Protein AF-X1G492-F1 (afdb_monomer_lite)

InterPro domains:
  IPR006963 Molybdopterin oxidoreductase, 4Fe-4S domain [PF04879] (185-237)
  IPR006963 Molybdopterin oxidoreductase, 4Fe-4S domain [PS51669] (183-239)
  IPR006963 Molybdopterin oxidoreductase, 4Fe-4S domain [SM00926] (183-237)
  IPR017896 4Fe-4S ferredoxin-type, iron-sulphur binding domain [PF12838] (110-168)
  IPR017896 4Fe-4S ferredoxin-type, iron-sulphur binding domain [PS51379] (102-131)
  IPR017896 4Fe-4S ferredoxin-type, iron-sulphur binding domain [PS51379] (146-174)
  IPR017900 4Fe-4S ferredoxin, iron-sulphur binding, conserved site [PS00198] (154-165)
  IPR019574 NADH:ubiquinone oxidoreductase, subunit G, iron-sulphur binding [PF10588] (48-87)
  IPR019574 NADH:ubiquinone oxidoreductase, subunit G, iron-sulphur binding [PS51839] (43-82)
  IPR019574 NADH:ubiquinone oxidoreductase, subunit G, iron-sulphur binding [SM00929] (48-88)
  IPR027467 Molybdopterin oxidoreductase, molybdopterin cofactor binding site [PS00551] (188-206)
  IPR036010 2Fe-2S ferredoxin-like superfamily [SSF54292] (3-37)

pLDDT: mean 94.16, std 4.25, range [59.72, 97.88]

Radius of gyration: 19.79 Å; chains: 1; bounding box: 44×45×67 Å

Sequence (244 aa):
QSGLSSAGACRVCLVKVKNEPGLITSCTTEVSQGTEIISKDEEIIKARRLMVELILSEREHNCLICEKNGDCELQDLVYELGIDNIRFPVNKRVEKIEDSSQVILRDPNKCILCGRCVRACAEITVQDVLDLAERGGKTFIAAGLDEKLADTDCVSCGACVQACPTGALTEKLARFQGRSWEFRKVETTCPYCGVGCQIELNIKDDRIVKVYGVDNGSPNRGHLCVKGRFGLDYVHHQERLTTP

Secondary structure (DSSP, 8-state):
-TTPPP--TT-TTEEEETTS-S-EETTTSPP-TTPPEE---HHHHHHHHHHHHHHHHHS---STT-TTTTS-HHHHHHHHTT--S-SS---SPPPPPB--SSSEEE-GGG-----HHHHIIIIIS----EEEES-GGG-EEEETTT--GGGSS-----HHHHH-SSTTEEESTTTTS--GGGPEEEEEE--SSTT--EEEEEEETTEEEEEEE-TT-TTTTT---HHHHH-GGGGG-TTS----

Organism: NCBI:txid412755

Foldseek 3Di:
DPQFAFDCVLVLQWWDWPPDDDTDHPRPDDDDPPTDIGRDDPVSLVVNLVSLLVLPLLAPDPLVQFQCNVVAVSVVSCVVSVPPDRPHHNPDDQDDWQDQDPWKTAGQRWDSPPCQLQRLCCRVVVNNQWDWDDDDSVTTIAGHVNDRCNVHPDQVQCSSVLSGNTRRMHTPQLRPVDHQVQWDWDWAFDPPDPQGFIKIFGDHPNDGRWIWGCCCDPPRNGGGGCCRTPVPCVVVDPPDDPDD

Structure (mmCIF, N/CA/C/O backbone):
data_AF-X1G492-F1
#
_entry.id   AF-X1G492-F1
#
loop_
_atom_site.group_PDB
_atom_site.id
_atom_site.type_symbol
_atom_site.label_atom_id
_atom_site.label_alt_id
_atom_site.label_comp_id
_atom_site.label_asym_id
_atom_site.label_entity_id
_atom_site.label_seq_id
_atom_site.pdbx_PDB_ins_code
_atom_site.Cartn_x
_atom_site.Cartn_y
_atom_site.Cartn_z
_atom_site.occupancy
_atom_site.B_iso_or_equiv
_atom_site.auth_seq_id
_atom_site.auth_comp_id
_atom_site.auth_asym_id
_atom_site.auth_atom_id
_atom_site.pdbx_PDB_model_num
ATOM 1 N N . GLN A 1 1 ? -2.136 -7.105 3.219 1.00 59.72 1 GLN A N 1
ATOM 2 C CA . GLN A 1 1 ? -0.842 -7.801 3.150 1.00 59.72 1 GLN A CA 1
ATOM 3 C C . GLN A 1 1 ? -0.618 -8.631 4.399 1.00 59.72 1 GLN A C 1
ATOM 5 O O . GLN A 1 1 ? -0.575 -8.090 5.502 1.00 59.72 1 GLN A O 1
ATOM 10 N N . SER A 1 2 ? -0.547 -9.944 4.212 1.00 64.56 2 SER A N 1
ATOM 11 C CA . SER A 1 2 ? -0.110 -10.915 5.215 1.00 64.56 2 SER A CA 1
ATOM 12 C C . SER A 1 2 ? 1.368 -10.693 5.582 1.00 64.56 2 SER A C 1
ATOM 14 O O . SER A 1 2 ? 2.131 -10.107 4.816 1.00 64.56 2 SER A O 1
ATOM 16 N N . GLY A 1 3 ? 1.772 -11.140 6.774 1.00 77.50 3 GLY A N 1
ATOM 17 C CA . GLY A 1 3 ? 3.186 -11.191 7.171 1.00 77.50 3 GLY A CA 1
ATOM 18 C C . GLY A 1 3 ? 3.785 -9.915 7.771 1.00 77.50 3 GLY A C 1
ATOM 19 O O . GLY A 1 3 ? 4.968 -9.926 8.080 1.00 77.50 3 GLY A O 1
ATOM 20 N N . LEU A 1 4 ? 3.000 -8.851 7.971 1.00 90.88 4 LEU A N 1
ATOM 21 C CA . LEU A 1 4 ? 3.438 -7.675 8.732 1.00 90.88 4 LEU A CA 1
ATOM 22 C C . LEU A 1 4 ? 2.999 -7.777 10.192 1.00 90.88 4 LEU A C 1
ATOM 24 O O . LEU A 1 4 ? 1.888 -8.234 10.475 1.00 90.88 4 LEU A O 1
ATOM 28 N N . SER A 1 5 ? 3.836 -7.278 11.098 1.00 93.19 5 SER A N 1
ATOM 29 C CA . SER A 1 5 ? 3.505 -7.087 12.511 1.00 93.19 5 SER A CA 1
ATOM 30 C C . SER A 1 5 ? 2.253 -6.213 12.693 1.00 93.19 5 SER A C 1
ATOM 32 O O . SER A 1 5 ? 1.755 -5.591 11.750 1.00 93.19 5 SER A O 1
ATOM 34 N N . SER A 1 6 ? 1.713 -6.119 13.908 1.00 93.25 6 SER A N 1
ATOM 35 C CA . SER A 1 6 ? 0.609 -5.204 14.234 1.00 93.25 6 SER A CA 1
ATOM 36 C C . SER A 1 6 ? 1.130 -3.900 14.841 1.00 93.25 6 SER A C 1
ATOM 38 O O . SER A 1 6 ? 1.943 -3.936 15.753 1.00 93.25 6 SER A O 1
ATOM 40 N N . ALA A 1 7 ? 0.640 -2.743 14.371 1.00 92.44 7 ALA A N 1
ATOM 41 C CA . ALA A 1 7 ? 1.109 -1.426 14.843 1.00 92.44 7 ALA A CA 1
ATOM 42 C C . ALA A 1 7 ? 0.038 -0.561 15.529 1.00 92.44 7 ALA A C 1
ATOM 44 O O . ALA A 1 7 ? 0.374 0.370 16.252 1.00 92.44 7 ALA A O 1
ATOM 45 N N . GLY A 1 8 ? -1.254 -0.784 15.263 1.00 92.94 8 GLY A N 1
ATOM 46 C CA . GLY A 1 8 ? -2.325 0.047 15.838 1.00 92.94 8 GLY A CA 1
ATOM 47 C C . GLY A 1 8 ? -2.320 1.528 15.418 1.00 92.94 8 GLY A C 1
ATOM 48 O O . GLY A 1 8 ? -3.081 2.310 15.983 1.00 92.94 8 GLY A O 1
ATOM 49 N N . ALA A 1 9 ? -1.512 1.919 14.424 1.00 92.19 9 ALA A N 1
ATOM 50 C CA . ALA A 1 9 ? -1.261 3.322 14.080 1.00 92.19 9 ALA A CA 1
ATOM 51 C C . ALA A 1 9 ? -2.510 4.087 13.603 1.00 92.19 9 ALA A C 1
ATOM 53 O O . ALA A 1 9 ? -2.749 5.205 14.043 1.00 92.19 9 ALA A O 1
ATOM 54 N N . CYS A 1 10 ? -3.339 3.487 12.740 1.00 94.06 10 CYS A N 1
ATOM 55 C CA . CYS A 1 10 ? -4.470 4.194 12.122 1.00 94.06 10 CYS A CA 1
ATOM 56 C C . CYS A 1 10 ? -5.747 4.238 12.974 1.00 94.06 10 CYS A C 1
ATOM 58 O O . CYS A 1 10 ? -6.669 4.971 12.637 1.00 94.06 10 CYS A O 1
ATOM 60 N N . ARG A 1 11 ? -5.851 3.407 14.024 1.00 95.62 11 ARG A N 1
ATOM 61 C CA . ARG A 1 11 ? -7.039 3.293 14.897 1.00 95.62 11 ARG A CA 1
ATOM 62 C C . ARG A 1 11 ? -8.386 3.091 14.165 1.00 95.62 11 ARG A C 1
ATOM 64 O O . ARG A 1 11 ? -9.438 3.259 14.761 1.00 95.62 11 ARG A O 1
ATOM 71 N N . VAL A 1 12 ? -8.402 2.650 12.906 1.00 96.19 12 VAL A N 1
ATOM 72 C CA . VAL A 1 12 ? -9.661 2.374 12.176 1.00 96.19 12 VAL A CA 1
ATOM 73 C C . VAL A 1 12 ? -10.355 1.105 12.696 1.00 96.19 12 VAL A C 1
ATOM 75 O O . VAL A 1 12 ? -11.571 0.973 12.642 1.00 96.19 12 VAL A O 1
ATOM 78 N N . CYS A 1 13 ? -9.594 0.175 13.272 1.00 95.81 13 CYS A N 1
ATOM 79 C CA . CYS A 1 13 ? -10.088 -1.111 13.769 1.00 95.81 13 CYS A CA 1
ATOM 80 C C . CYS A 1 13 ? -10.676 -1.065 15.196 1.00 95.81 13 CYS A C 1
ATOM 82 O O . CYS A 1 13 ? -10.682 -2.080 15.892 1.00 95.81 13 CYS A O 1
ATOM 84 N N . LEU A 1 14 ? -11.124 0.104 15.668 1.00 97.19 14 LEU A N 1
ATOM 85 C CA . LEU A 1 14 ? -11.654 0.239 17.028 1.00 97.19 14 LEU A CA 1
ATOM 86 C C . LEU A 1 14 ? -12.879 -0.663 17.235 1.00 97.19 14 LEU A C 1
ATOM 88 O O . LEU A 1 14 ? -13.759 -0.725 16.371 1.00 97.19 14 LEU A O 1
ATOM 92 N N . VAL A 1 15 ? -12.921 -1.354 18.370 1.00 97.06 15 VAL A N 1
ATOM 93 C CA . VAL A 1 15 ? -14.012 -2.230 18.825 1.00 97.06 15 VAL A CA 1
ATOM 94 C C . VAL A 1 15 ? -14.206 -2.081 20.336 1.00 97.06 15 VAL A C 1
ATOM 96 O O . VAL A 1 15 ? -13.369 -1.480 21.012 1.00 97.06 15 VAL A O 1
ATOM 99 N N . LYS A 1 16 ? -15.298 -2.635 20.869 1.00 96.44 16 LYS A N 1
ATOM 100 C CA . LYS A 1 16 ? -15.552 -2.723 22.313 1.00 96.44 16 LYS A CA 1
ATOM 101 C C . LYS A 1 16 ? -15.409 -4.164 22.792 1.00 96.44 16 LYS A C 1
ATOM 103 O O . LYS A 1 16 ? -15.805 -5.090 22.082 1.00 96.44 16 LYS A O 1
ATOM 108 N N . VAL A 1 17 ? -14.926 -4.334 24.018 1.00 95.00 17 VAL A N 1
ATOM 109 C CA . VAL A 1 17 ? -15.073 -5.581 24.777 1.00 95.00 17 VAL A CA 1
ATOM 110 C C . VAL A 1 17 ? -16.277 -5.419 25.695 1.00 95.00 17 VAL A C 1
ATOM 112 O O . VAL A 1 17 ? -16.446 -4.388 26.347 1.00 95.00 17 VAL A O 1
ATOM 115 N N . LYS A 1 18 ? -17.163 -6.412 25.719 1.00 92.94 18 LYS A N 1
ATOM 116 C CA . LYS A 1 18 ? -18.351 -6.383 26.572 1.00 92.94 18 LYS A CA 1
ATOM 117 C C . LYS A 1 18 ? -17.938 -6.247 28.041 1.00 92.94 18 LYS A C 1
ATOM 119 O O . LYS A 1 18 ? -17.093 -6.996 28.515 1.00 92.94 18 LYS A O 1
ATOM 124 N N . ASN A 1 19 ? -18.589 -5.331 28.758 1.00 88.62 19 ASN A N 1
ATOM 125 C CA . ASN A 1 19 ? -18.322 -5.005 30.166 1.00 88.62 19 ASN A CA 1
ATOM 126 C C . ASN A 1 19 ? -16.952 -4.359 30.456 1.00 88.62 19 ASN A C 1
ATOM 128 O O . ASN A 1 19 ? -16.622 -4.182 31.627 1.00 88.62 19 ASN A O 1
ATOM 132 N N . GLU A 1 20 ? -16.187 -3.955 29.439 1.00 90.62 20 GLU A N 1
ATOM 133 C CA . GLU A 1 20 ? -14.983 -3.143 29.629 1.00 90.62 20 GLU A CA 1
ATOM 134 C C . GLU A 1 20 ? -15.215 -1.702 29.153 1.00 90.62 20 GLU A C 1
ATOM 136 O O . GLU A 1 20 ? -15.922 -1.473 28.165 1.00 90.62 20 GLU A O 1
ATOM 141 N N . PRO A 1 21 ? -14.647 -0.703 29.847 1.00 91.06 21 PRO A N 1
ATOM 142 C CA . PRO A 1 21 ? -14.773 0.683 29.436 1.00 91.06 21 PRO A CA 1
ATOM 143 C C . PRO A 1 21 ? -13.879 1.002 28.230 1.00 91.06 21 PRO A C 1
ATOM 145 O O . PRO A 1 21 ? -12.711 0.622 28.175 1.00 91.06 21 PRO A O 1
ATOM 148 N N . GLY A 1 22 ? -14.407 1.815 27.314 1.00 92.44 22 GLY A N 1
ATOM 149 C CA . GLY A 1 22 ? -13.645 2.411 26.218 1.00 92.44 22 GLY A CA 1
ATOM 150 C C . GLY A 1 22 ? -13.553 1.562 24.949 1.00 92.44 22 GLY A C 1
ATOM 151 O O . GLY A 1 22 ? -14.179 0.513 24.803 1.00 92.44 22 GLY A O 1
ATOM 152 N N . LEU A 1 23 ? -12.781 2.080 23.991 1.00 95.81 23 LEU A N 1
ATOM 153 C CA . LEU A 1 23 ? -12.539 1.455 22.695 1.00 95.81 23 LEU A CA 1
ATOM 154 C C . LEU A 1 23 ? -11.105 0.940 22.623 1.00 95.81 23 LEU A C 1
ATOM 156 O O . LEU A 1 23 ? -10.157 1.662 22.937 1.00 95.81 23 LEU A O 1
ATOM 160 N N . ILE A 1 24 ? -10.949 -0.285 22.136 1.00 95.31 24 ILE A N 1
ATOM 161 C CA . ILE A 1 24 ? -9.657 -0.946 21.947 1.00 95.31 24 ILE A CA 1
ATOM 162 C C . ILE A 1 24 ? -9.387 -1.191 20.463 1.00 95.31 24 ILE A C 1
ATOM 164 O O . ILE A 1 24 ? -10.301 -1.198 19.640 1.00 95.31 24 ILE A O 1
ATOM 168 N N . THR A 1 25 ? -8.127 -1.407 20.098 1.00 96.38 25 THR A N 1
ATOM 169 C CA . THR A 1 25 ? -7.729 -1.728 18.723 1.00 96.38 25 THR A CA 1
ATOM 170 C C . THR A 1 25 ? -7.724 -3.229 18.477 1.00 96.38 25 THR A C 1
ATOM 172 O O . THR A 1 25 ? -6.868 -3.940 18.998 1.00 96.38 25 THR A O 1
ATOM 175 N N . SER A 1 26 ? -8.605 -3.709 17.593 1.00 95.62 26 SER A N 1
ATOM 176 C CA . SER A 1 26 ? -8.706 -5.146 17.306 1.00 95.62 26 SER A CA 1
ATOM 177 C C . SER A 1 26 ? -7.440 -5.746 16.686 1.00 95.62 26 SER A C 1
ATOM 179 O O . SER A 1 26 ? -7.259 -6.954 16.735 1.00 95.62 26 SER A O 1
ATOM 181 N N . CYS A 1 27 ? -6.573 -4.933 16.072 1.00 94.19 27 CYS A N 1
ATOM 182 C CA . CYS A 1 27 ? -5.353 -5.432 15.439 1.00 94.19 27 CYS A CA 1
ATOM 183 C C . CYS A 1 27 ? -4.202 -5.703 16.418 1.00 94.19 27 CYS A C 1
ATOM 185 O O . CYS A 1 27 ? -3.286 -6.435 16.059 1.00 94.19 27 CYS A O 1
ATOM 187 N N . THR A 1 28 ? -4.214 -5.114 17.617 1.00 94.81 28 THR A N 1
ATOM 188 C CA . THR A 1 28 ? -3.121 -5.246 18.603 1.00 94.81 28 THR A CA 1
ATOM 189 C C . THR A 1 28 ? -3.559 -5.899 19.904 1.00 94.81 28 THR A C 1
ATOM 191 O O . THR A 1 28 ? -2.703 -6.319 20.671 1.00 94.81 28 THR A O 1
ATOM 194 N N . THR A 1 29 ? -4.858 -5.928 20.201 1.00 93.44 29 THR A N 1
ATOM 195 C CA . THR A 1 29 ? -5.352 -6.540 21.434 1.00 93.44 29 THR A CA 1
ATOM 196 C C . THR A 1 29 ? -5.377 -8.059 21.301 1.00 93.44 29 THR A C 1
ATOM 198 O O . THR A 1 29 ? -5.975 -8.595 20.369 1.00 93.44 29 THR A O 1
ATOM 201 N N . GLU A 1 30 ? -4.743 -8.744 22.250 1.00 91.81 30 GLU A N 1
ATOM 202 C CA . GLU A 1 30 ? -4.761 -10.203 22.340 1.00 91.81 30 GLU A CA 1
ATOM 203 C C . GLU A 1 30 ? -6.135 -10.717 22.786 1.00 91.81 30 GLU A C 1
ATOM 205 O O . GLU A 1 30 ? -6.803 -10.122 23.634 1.00 91.81 30 GLU A O 1
ATOM 210 N N . VAL A 1 31 ? -6.566 -11.838 22.206 1.00 90.56 31 VAL A N 1
ATOM 211 C CA . VAL A 1 31 ? -7.837 -12.474 22.564 1.00 90.56 31 VAL A CA 1
ATOM 212 C C . VAL A 1 31 ? -7.670 -13.307 23.834 1.00 90.56 31 VAL A C 1
ATOM 214 O O . VAL A 1 31 ? -6.749 -14.113 23.936 1.00 90.56 31 VAL A O 1
ATOM 217 N N . SER A 1 32 ? -8.584 -13.141 24.790 1.00 90.31 32 SER A N 1
ATOM 218 C CA . SER A 1 32 ? -8.666 -13.983 25.986 1.00 90.31 32 SER A CA 1
ATOM 219 C C . SER A 1 32 ? -9.874 -14.917 25.913 1.00 90.31 32 SER A C 1
ATOM 221 O O . SER A 1 32 ? -10.855 -14.662 25.208 1.00 90.31 32 SER A O 1
ATOM 223 N N . GLN A 1 33 ? -9.818 -16.034 26.640 1.00 92.00 33 GLN A N 1
ATOM 224 C CA . GLN A 1 33 ? -10.957 -16.945 26.717 1.00 92.00 33 GLN A CA 1
ATOM 225 C C . GLN A 1 33 ? -12.163 -16.224 27.334 1.00 92.00 33 GLN A C 1
ATOM 227 O O . GLN A 1 33 ? -12.066 -15.641 28.410 1.00 92.00 33 GLN A O 1
ATOM 232 N N . GLY A 1 34 ? -13.308 -16.290 26.651 1.00 89.88 34 GLY A N 1
ATOM 233 C CA . GLY A 1 34 ? -14.542 -15.643 27.099 1.00 89.88 34 GLY A CA 1
ATOM 234 C C . GLY A 1 34 ? -14.665 -14.160 26.731 1.00 89.88 34 GLY A C 1
ATOM 235 O O . GLY A 1 34 ? -15.660 -13.544 27.100 1.00 89.88 34 GLY A O 1
ATOM 236 N N . THR A 1 35 ? -13.715 -13.582 25.986 1.00 90.50 35 THR A N 1
ATOM 237 C CA . THR A 1 35 ? -13.846 -12.214 25.466 1.00 90.50 35 THR A CA 1
ATOM 238 C C . THR A 1 35 ? -15.001 -12.125 24.461 1.00 90.50 35 THR A C 1
ATOM 240 O O . THR A 1 35 ? -14.958 -12.728 23.389 1.00 90.50 35 THR A O 1
ATOM 243 N N . GLU A 1 36 ? -16.023 -11.329 24.778 1.00 95.00 36 GLU A N 1
ATOM 244 C CA . GLU A 1 36 ? -17.112 -10.988 23.858 1.00 95.00 36 GLU A CA 1
ATOM 245 C C . GLU A 1 36 ? -16.832 -9.628 23.195 1.00 95.00 36 GLU A C 1
ATOM 247 O O . GLU A 1 36 ? -16.783 -8.597 23.869 1.00 95.00 36 GLU A O 1
ATOM 252 N N . ILE A 1 37 ? -16.658 -9.616 21.870 1.00 95.75 37 ILE A N 1
ATOM 253 C CA . ILE A 1 37 ? -16.362 -8.401 21.096 1.00 95.75 37 ILE A CA 1
ATOM 254 C C . ILE A 1 37 ? -17.636 -7.828 20.480 1.00 95.75 37 ILE A C 1
ATOM 256 O O . ILE A 1 37 ? -18.349 -8.508 19.742 1.00 95.75 37 ILE A O 1
ATOM 260 N N . ILE A 1 38 ? -17.866 -6.536 20.699 1.00 95.94 38 ILE A N 1
ATOM 261 C CA . ILE A 1 38 ? -18.872 -5.758 19.977 1.00 95.94 38 ILE A CA 1
ATOM 262 C C . ILE A 1 38 ? -18.134 -4.984 18.884 1.00 95.94 38 ILE A C 1
ATOM 264 O O . ILE A 1 38 ? -17.324 -4.099 19.162 1.00 95.94 38 ILE A O 1
ATOM 268 N N . SER A 1 39 ? -18.388 -5.343 17.625 1.00 94.06 39 SER A N 1
ATOM 269 C CA . SER A 1 39 ? -17.716 -4.756 16.455 1.00 94.06 39 SER A CA 1
ATOM 270 C C . SER A 1 39 ? -18.546 -3.694 15.732 1.00 94.06 39 SER A C 1
ATOM 272 O O . SER A 1 39 ? -17.997 -2.935 14.931 1.00 94.06 39 SER A O 1
ATOM 274 N N . LYS A 1 40 ? -19.854 -3.642 16.012 1.00 94.00 40 LYS A N 1
ATOM 275 C CA . LYS A 1 40 ? -20.819 -2.707 15.427 1.00 94.00 40 LYS A CA 1
ATOM 276 C C . LYS A 1 40 ? -21.699 -2.134 16.532 1.00 94.00 40 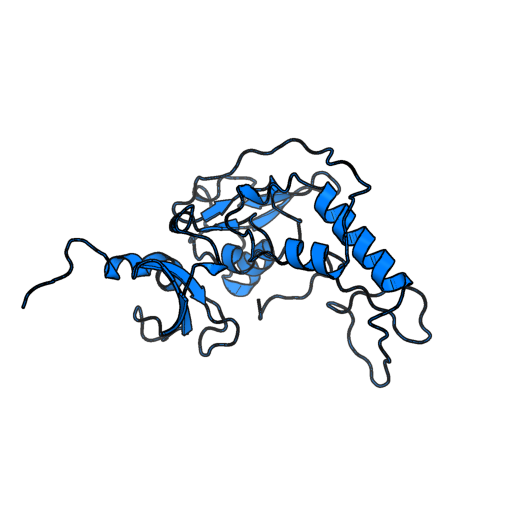LYS A C 1
ATOM 278 O O . LYS A 1 40 ? -22.458 -2.859 17.161 1.00 94.00 40 LYS A O 1
ATOM 283 N N . ASP A 1 41 ? -21.554 -0.837 16.751 1.00 95.31 41 ASP A N 1
ATOM 284 C CA . ASP A 1 41 ? -22.297 -0.027 17.712 1.00 95.31 41 ASP A CA 1
ATOM 285 C C . ASP A 1 41 ? -22.184 1.440 17.268 1.00 95.31 41 ASP A C 1
ATOM 287 O O . ASP A 1 41 ? -21.236 1.800 16.560 1.00 95.31 41 ASP A O 1
ATOM 291 N N . GLU A 1 42 ? -23.133 2.288 17.658 1.00 95.81 42 GLU A N 1
ATOM 292 C CA . GLU A 1 42 ? -23.159 3.693 17.240 1.00 95.81 42 GLU A CA 1
ATOM 293 C C . GLU A 1 42 ? -21.888 4.455 17.656 1.00 95.81 42 GLU A C 1
ATOM 295 O O . GLU A 1 42 ? -21.339 5.232 16.872 1.00 95.81 42 GLU A O 1
ATOM 300 N N . GLU A 1 43 ? -21.364 4.197 18.857 1.00 96.00 43 GLU A N 1
ATOM 301 C CA . GLU A 1 43 ? -20.131 4.820 19.344 1.00 96.00 43 GLU A CA 1
ATOM 302 C C . GLU A 1 43 ? -18.916 4.375 18.522 1.00 96.00 43 GLU A C 1
ATOM 304 O O . GLU A 1 43 ? -18.077 5.199 18.156 1.00 96.00 43 GLU A O 1
ATOM 309 N N . ILE A 1 44 ? -18.849 3.085 18.171 1.00 97.12 44 ILE A N 1
ATOM 310 C CA . ILE A 1 44 ? -17.766 2.528 17.349 1.00 97.12 44 ILE A CA 1
ATOM 311 C C . ILE A 1 44 ? -17.778 3.184 15.968 1.00 97.12 44 ILE A C 1
ATOM 313 O O . ILE A 1 44 ? -16.735 3.619 15.481 1.00 97.12 44 ILE A O 1
ATOM 317 N N . ILE A 1 45 ? -18.952 3.290 15.342 1.00 96.31 45 ILE A N 1
ATOM 318 C CA . ILE A 1 45 ? -19.097 3.901 14.016 1.00 96.31 45 ILE A CA 1
ATOM 319 C C . ILE A 1 45 ? -18.684 5.376 14.068 1.00 96.31 45 ILE A C 1
ATOM 321 O O . ILE A 1 45 ? -17.903 5.820 13.226 1.00 96.31 45 ILE A O 1
ATOM 325 N N . LYS A 1 46 ? -19.133 6.127 15.082 1.00 96.00 46 LYS A N 1
ATOM 326 C CA . LYS A 1 46 ? -18.740 7.531 15.287 1.00 96.00 46 LYS A CA 1
ATOM 327 C C . LYS A 1 46 ? -17.228 7.689 15.463 1.00 96.00 46 LYS A C 1
ATOM 329 O O . LYS A 1 46 ? -16.639 8.581 14.852 1.00 96.00 46 LYS A O 1
ATOM 334 N N . ALA A 1 47 ? -16.594 6.816 16.246 1.00 97.06 47 ALA A N 1
ATOM 335 C CA . ALA A 1 47 ? -15.150 6.836 16.453 1.00 97.06 47 ALA A CA 1
ATOM 336 C C . ALA A 1 47 ? -14.378 6.519 15.163 1.00 97.06 47 ALA A C 1
ATOM 338 O O . ALA A 1 47 ? -13.451 7.245 14.812 1.00 97.06 47 ALA A O 1
ATOM 339 N N . ARG A 1 48 ? -14.788 5.489 14.411 1.00 97.50 48 ARG A N 1
ATOM 340 C CA . ARG A 1 48 ? -14.161 5.137 13.125 1.00 97.50 48 ARG A CA 1
ATOM 341 C C . ARG A 1 48 ? -14.304 6.253 12.094 1.00 97.50 48 ARG A C 1
ATOM 343 O O . ARG A 1 48 ? -13.318 6.593 11.447 1.00 97.50 48 ARG A O 1
ATOM 350 N N . ARG A 1 49 ? -15.489 6.870 11.996 1.00 97.06 49 ARG A N 1
ATOM 351 C CA . ARG A 1 49 ? -15.723 8.055 11.153 1.00 97.06 49 ARG A CA 1
ATOM 352 C C . ARG A 1 49 ? -14.765 9.185 11.503 1.00 97.06 49 ARG A C 1
ATOM 354 O O . ARG A 1 49 ? -14.086 9.692 10.620 1.00 97.06 49 ARG A O 1
ATOM 361 N N . LEU A 1 50 ? -14.648 9.516 12.791 1.00 96.19 50 LEU A N 1
ATOM 362 C CA . LEU A 1 50 ? -13.722 10.544 13.259 1.00 96.19 50 LEU A CA 1
ATOM 363 C C . LEU A 1 50 ? -12.269 10.229 12.872 1.00 96.19 50 LEU A C 1
ATOM 365 O O . LEU A 1 50 ? -11.573 11.117 12.393 1.00 96.19 50 LEU A O 1
ATOM 369 N N . MET A 1 51 ? -11.812 8.983 13.041 1.00 96.69 51 MET A N 1
ATOM 370 C CA . MET A 1 51 ? -10.447 8.591 12.659 1.00 96.69 51 MET A CA 1
ATOM 371 C C . MET A 1 51 ? -10.201 8.757 11.157 1.00 96.69 51 MET A C 1
ATOM 373 O O . MET A 1 51 ? -9.174 9.305 10.767 1.00 96.69 51 MET A O 1
ATOM 377 N N . VAL A 1 52 ? -11.141 8.328 10.311 1.00 96.94 52 VAL A N 1
ATOM 378 C CA . VAL A 1 52 ? -11.006 8.453 8.851 1.00 96.94 52 VAL A CA 1
ATOM 379 C C . VAL A 1 52 ? -11.070 9.915 8.403 1.0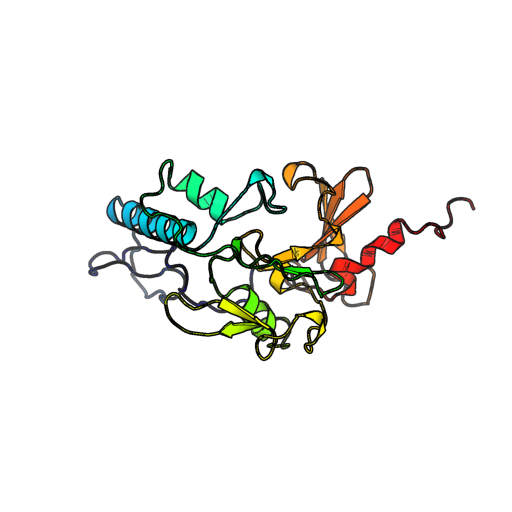0 96.94 52 VAL A C 1
ATOM 381 O O . VAL A 1 52 ? -10.272 10.318 7.563 1.00 96.94 52 VAL A O 1
ATOM 384 N N . GLU A 1 53 ? -11.935 10.738 8.999 1.00 95.69 53 GLU A N 1
ATOM 385 C CA . GLU A 1 53 ? -11.964 12.183 8.733 1.00 95.69 53 GLU A CA 1
ATOM 386 C C . GLU A 1 53 ? -10.644 12.873 9.109 1.00 95.69 53 GLU A C 1
ATOM 388 O O . GLU A 1 53 ? -10.161 13.716 8.355 1.00 95.69 53 GLU A O 1
ATOM 393 N N . LEU A 1 54 ? -10.030 12.501 10.239 1.00 94.00 54 LEU A N 1
ATOM 394 C CA . LEU A 1 54 ? -8.720 13.028 10.631 1.00 94.00 54 LEU A CA 1
ATOM 395 C C . LEU A 1 54 ? -7.621 12.590 9.658 1.00 94.00 54 LEU A C 1
ATOM 397 O O . LEU A 1 54 ? -6.812 13.420 9.251 1.00 94.00 54 LEU A O 1
ATOM 401 N N . ILE A 1 55 ? -7.628 11.323 9.232 1.00 94.25 55 ILE A N 1
ATOM 402 C CA . ILE A 1 55 ? -6.701 10.810 8.213 1.00 94.25 55 ILE A CA 1
ATOM 403 C C . ILE A 1 55 ? -6.825 11.618 6.914 1.00 94.25 55 ILE A C 1
ATOM 405 O O . ILE A 1 55 ? -5.814 12.051 6.368 1.00 94.25 55 ILE A O 1
ATOM 409 N N . LEU A 1 56 ? -8.051 11.865 6.446 1.00 92.50 56 LEU A N 1
ATOM 410 C CA . LEU A 1 56 ? -8.310 12.649 5.235 1.00 92.50 56 LEU A CA 1
ATOM 411 C C . LEU A 1 56 ? -7.891 14.116 5.357 1.00 92.50 56 LEU A C 1
ATOM 413 O O . LEU A 1 56 ? -7.628 14.756 4.345 1.00 92.50 56 LEU A O 1
ATOM 417 N N . SER A 1 57 ? -7.845 14.653 6.576 1.00 90.50 57 SER A N 1
ATOM 418 C CA . SER A 1 57 ? -7.423 16.034 6.825 1.00 90.50 57 SER A CA 1
ATOM 419 C C . SER A 1 57 ? -5.904 16.219 6.856 1.00 90.50 57 SER A C 1
ATOM 421 O O . SER A 1 57 ? -5.421 17.352 6.819 1.00 90.50 57 SER A O 1
ATOM 423 N N . GLU A 1 58 ? -5.137 15.125 6.907 1.00 87.81 58 GLU A N 1
ATOM 424 C CA . GLU A 1 58 ? -3.681 15.196 7.004 1.00 87.81 58 GLU A CA 1
ATOM 425 C C . GLU A 1 58 ? -3.046 15.622 5.678 1.00 87.81 58 GLU A C 1
ATOM 427 O O . GLU A 1 58 ? -2.070 16.364 5.688 1.00 87.81 58 GLU A O 1
ATOM 432 N N . ARG A 1 59 ? -3.576 15.195 4.524 1.00 90.00 59 ARG A N 1
ATOM 433 C CA . ARG A 1 59 ? -3.005 15.505 3.203 1.00 90.00 59 ARG A CA 1
ATOM 434 C C . ARG A 1 59 ? -4.077 15.704 2.130 1.00 90.00 59 ARG A C 1
ATOM 436 O O . ARG A 1 59 ? -5.247 15.394 2.321 1.00 90.00 59 ARG A O 1
ATOM 443 N N . GLU A 1 60 ? -3.673 16.236 0.977 1.00 85.69 60 GLU A N 1
ATOM 444 C CA . GLU A 1 60 ? -4.579 16.451 -0.152 1.00 85.69 60 GLU A CA 1
ATOM 445 C C . GLU A 1 60 ? -4.759 15.174 -0.992 1.00 85.69 60 GLU A C 1
ATOM 447 O O . GLU A 1 60 ? -3.895 14.770 -1.773 1.00 85.69 60 GLU A O 1
ATOM 452 N N . HIS A 1 61 ? -5.935 14.558 -0.877 1.00 86.94 61 HIS A N 1
ATOM 453 C CA . HIS A 1 61 ? -6.278 13.323 -1.580 1.00 86.94 61 HIS A CA 1
ATOM 454 C C . HIS A 1 61 ? -7.074 13.583 -2.869 1.00 86.94 61 HIS A C 1
ATOM 456 O O . HIS A 1 61 ? -8.287 13.378 -2.926 1.00 86.94 61 HIS A O 1
ATOM 462 N N . ASN A 1 62 ? -6.398 13.977 -3.951 1.00 89.69 62 ASN A N 1
ATOM 463 C CA . ASN A 1 62 ? -7.047 14.086 -5.262 1.00 89.69 62 ASN A CA 1
ATOM 464 C C . ASN A 1 62 ? -7.193 12.705 -5.933 1.00 89.69 62 ASN A C 1
ATOM 466 O O . ASN A 1 62 ? -6.269 12.183 -6.565 1.00 89.69 62 ASN A O 1
ATOM 470 N N . CYS A 1 63 ? -8.379 12.109 -5.795 1.00 92.56 63 CYS A N 1
ATOM 471 C CA . CYS A 1 63 ? -8.671 10.766 -6.298 1.00 92.56 63 CYS A CA 1
ATOM 472 C C . CYS A 1 63 ? -8.722 10.680 -7.832 1.00 92.56 63 CYS A C 1
ATOM 474 O O . CYS A 1 63 ? -8.375 9.640 -8.388 1.00 92.56 63 CYS A O 1
ATOM 476 N N . LEU A 1 64 ? -9.079 11.762 -8.533 1.00 92.50 64 LEU A N 1
ATOM 477 C CA . LEU A 1 64 ? -9.216 11.754 -9.996 1.00 92.50 64 LEU A CA 1
ATOM 478 C C . LEU A 1 64 ? -7.876 11.495 -10.701 1.00 92.50 64 LEU A C 1
ATOM 480 O O . LEU A 1 64 ? -7.822 10.805 -11.718 1.00 92.50 64 LEU A O 1
ATOM 484 N N . ILE A 1 65 ? -6.780 11.988 -10.123 1.00 91.69 65 ILE A N 1
ATOM 485 C CA . ILE A 1 65 ? -5.417 11.841 -10.660 1.00 91.69 65 ILE A CA 1
ATOM 486 C C . ILE A 1 65 ? -4.615 10.712 -9.989 1.00 91.69 65 ILE A C 1
ATOM 488 O O . ILE A 1 65 ? -3.424 10.545 -10.254 1.00 91.69 65 ILE A O 1
ATOM 492 N N . CYS A 1 66 ? -5.227 9.967 -9.067 1.00 94.44 66 CYS A N 1
ATOM 493 C CA . CYS A 1 66 ? -4.563 8.924 -8.290 1.00 94.44 66 CYS A CA 1
ATOM 494 C C . CYS A 1 66 ? -4.555 7.590 -9.049 1.00 94.44 66 CYS A C 1
ATOM 496 O O . CYS A 1 66 ? -5.620 7.127 -9.443 1.00 94.44 66 CYS A O 1
ATOM 498 N N . GLU A 1 67 ? -3.403 6.926 -9.203 1.00 94.06 67 GLU A N 1
ATOM 499 C CA . GLU A 1 67 ? -3.330 5.598 -9.857 1.00 94.06 67 GLU A CA 1
ATOM 500 C C . GLU A 1 67 ? -4.066 4.502 -9.077 1.00 94.06 67 GLU A C 1
ATOM 502 O O . GLU A 1 67 ? -4.578 3.554 -9.660 1.00 94.06 67 GLU A O 1
ATOM 507 N N . LYS A 1 68 ? -4.170 4.657 -7.754 1.00 95.25 68 LYS A N 1
ATOM 508 C CA . LYS A 1 68 ? -4.887 3.739 -6.858 1.00 95.25 68 LYS A CA 1
ATOM 509 C C . LYS A 1 68 ? -6.399 3.992 -6.793 1.00 95.25 68 LYS A C 1
ATOM 511 O O . LYS A 1 68 ? -7.077 3.375 -5.981 1.00 95.25 68 LYS A O 1
ATOM 516 N N . ASN A 1 69 ? -6.937 4.902 -7.608 1.00 95.38 69 ASN A N 1
ATOM 517 C CA . ASN A 1 69 ? -8.377 5.155 -7.650 1.00 95.38 69 ASN A CA 1
ATOM 518 C C . ASN A 1 69 ? -9.154 3.875 -8.013 1.00 95.38 69 ASN A C 1
ATOM 520 O O . ASN A 1 69 ? -8.837 3.243 -9.019 1.00 95.38 69 ASN A O 1
ATOM 524 N N . GLY A 1 70 ? -10.156 3.523 -7.203 1.00 93.44 70 GLY A N 1
ATOM 525 C CA . GLY A 1 70 ? -10.931 2.277 -7.293 1.00 93.44 70 GLY A CA 1
ATOM 526 C C . GLY A 1 70 ? -10.188 1.018 -6.848 1.00 93.44 70 GLY A C 1
ATOM 527 O O . GLY A 1 70 ? -10.614 -0.084 -7.174 1.00 93.44 70 GLY A O 1
ATOM 528 N N . ASP A 1 71 ? -9.050 1.162 -6.172 1.00 94.50 71 ASP A N 1
ATOM 529 C CA . ASP A 1 71 ? -8.279 0.076 -5.549 1.00 94.50 71 ASP A CA 1
ATOM 530 C C . ASP A 1 71 ? -7.563 0.606 -4.288 1.00 94.50 71 ASP A C 1
ATOM 532 O O . ASP A 1 71 ? -6.378 0.352 -4.061 1.00 94.50 71 ASP A O 1
ATOM 536 N N . CYS A 1 72 ? -8.262 1.439 -3.509 1.00 96.69 72 CYS A N 1
ATOM 537 C CA . CYS A 1 72 ? -7.733 2.197 -2.375 1.00 96.69 72 CYS A CA 1
ATOM 538 C C . CYS A 1 72 ? -8.572 1.937 -1.119 1.00 96.69 72 CYS A C 1
ATOM 540 O O . CYS A 1 72 ? -9.721 2.366 -1.047 1.00 96.69 72 CYS A O 1
ATOM 542 N N . GLU A 1 73 ? -7.962 1.354 -0.082 1.00 96.62 73 GLU A N 1
ATOM 543 C CA . GLU A 1 73 ? -8.657 1.017 1.172 1.00 96.62 73 GLU A CA 1
ATOM 544 C C . GLU A 1 73 ? -9.252 2.261 1.857 1.00 96.62 73 GLU A C 1
ATOM 546 O O . GLU A 1 73 ? -10.274 2.181 2.532 1.00 96.62 73 GLU A O 1
ATOM 551 N N . LEU A 1 74 ? -8.630 3.436 1.686 1.00 96.31 74 LEU A N 1
ATOM 552 C CA . LEU A 1 74 ? -9.165 4.686 2.235 1.00 96.31 74 LEU A CA 1
ATOM 553 C C . LEU A 1 74 ? -10.467 5.108 1.539 1.00 96.31 74 LEU A C 1
ATOM 555 O O . LEU A 1 74 ? -11.362 5.619 2.206 1.00 96.31 74 LEU A O 1
ATOM 559 N N . GLN A 1 75 ? -10.582 4.894 0.224 1.00 96.50 75 GLN A N 1
ATOM 560 C CA . GLN A 1 75 ? -11.818 5.184 -0.512 1.00 96.50 75 GLN A CA 1
ATOM 561 C C . GLN A 1 75 ? -12.945 4.259 -0.051 1.00 96.50 75 GLN A C 1
ATOM 563 O O . GLN A 1 75 ? -14.050 4.731 0.217 1.00 96.50 75 GLN A O 1
ATOM 568 N N . ASP A 1 76 ? -12.637 2.973 0.116 1.00 97.19 76 ASP A N 1
ATOM 569 C CA . ASP A 1 76 ? -13.600 1.977 0.583 1.00 97.19 76 ASP A CA 1
ATOM 570 C C . ASP A 1 76 ? -14.119 2.323 1.983 1.00 97.19 76 ASP A C 1
ATOM 572 O O . ASP A 1 76 ? -15.326 2.339 2.209 1.00 97.19 76 ASP A O 1
ATOM 576 N N . LEU A 1 77 ? -13.224 2.703 2.903 1.00 96.88 77 LEU A N 1
ATOM 577 C CA . LEU A 1 77 ? -13.593 3.118 4.260 1.00 96.88 77 LEU A CA 1
ATOM 578 C C . LEU A 1 77 ? -14.482 4.364 4.281 1.00 96.88 77 LEU A C 1
ATOM 580 O O . LEU A 1 77 ? -15.415 4.436 5.079 1.00 96.88 77 LEU A O 1
ATOM 584 N N . VAL A 1 78 ? -14.203 5.350 3.426 1.00 96.19 78 VAL A N 1
ATOM 585 C CA . VAL A 1 78 ? -15.035 6.558 3.300 1.00 96.19 78 VAL A CA 1
ATOM 586 C C . VAL A 1 78 ? -16.457 6.193 2.895 1.00 96.19 78 VAL A C 1
ATOM 588 O O . VAL A 1 78 ? -17.412 6.685 3.502 1.00 96.19 78 VAL A O 1
ATOM 591 N N . TYR A 1 79 ? -16.592 5.304 1.911 1.00 96.12 79 TYR A N 1
ATOM 592 C CA . TYR A 1 79 ? -17.886 4.850 1.422 1.00 96.12 79 TYR A CA 1
ATOM 593 C C . TYR A 1 79 ? -18.618 3.986 2.458 1.00 96.12 79 TYR A C 1
ATOM 595 O O . TYR A 1 79 ? -19.773 4.259 2.775 1.00 96.12 79 TYR A O 1
ATOM 603 N N . GLU A 1 80 ? -17.939 2.996 3.047 1.00 95.81 80 GLU A N 1
ATOM 604 C CA . GLU A 1 80 ? -18.498 2.094 4.066 1.00 95.81 80 GLU A CA 1
ATOM 605 C C . GLU A 1 80 ? -19.005 2.862 5.291 1.00 95.81 80 GLU A C 1
ATOM 607 O O . GLU A 1 80 ? -20.071 2.565 5.831 1.00 95.81 80 GLU A O 1
ATOM 612 N N . LEU A 1 81 ? -18.255 3.875 5.728 1.00 96.19 81 LEU A N 1
ATOM 613 C CA . LEU A 1 81 ? -18.615 4.685 6.885 1.00 96.19 81 LEU A CA 1
ATOM 614 C C . LEU A 1 81 ? -19.620 5.793 6.555 1.00 96.19 81 LEU A C 1
ATOM 616 O O . LEU A 1 81 ? -20.071 6.456 7.489 1.00 96.19 81 LEU A O 1
ATOM 620 N N . GLY A 1 82 ? -19.969 6.005 5.281 1.00 95.75 82 GLY A N 1
ATOM 621 C CA . GLY A 1 82 ? -20.915 7.027 4.825 1.00 95.75 82 GLY A CA 1
ATOM 622 C C . GLY A 1 82 ? -20.424 8.459 5.050 1.00 95.75 82 GLY A C 1
ATOM 623 O O . GLY A 1 82 ? -21.196 9.308 5.502 1.00 95.75 82 GLY A O 1
ATOM 624 N N . ILE A 1 83 ? -19.130 8.720 4.861 1.00 95.12 83 ILE A N 1
ATOM 625 C CA . ILE A 1 83 ? -18.543 10.053 5.045 1.00 95.12 83 ILE A CA 1
ATOM 626 C C . ILE A 1 83 ? -18.771 10.866 3.765 1.00 95.12 83 ILE A C 1
ATOM 628 O O . ILE A 1 83 ? -18.136 10.627 2.745 1.00 95.12 83 ILE A O 1
ATOM 632 N N . ASP A 1 84 ? -19.682 11.829 3.834 1.00 92.94 84 ASP A N 1
ATOM 633 C CA . ASP A 1 84 ? -20.080 12.730 2.745 1.00 92.94 84 ASP A CA 1
ATOM 634 C C . ASP A 1 84 ? -19.554 14.164 2.923 1.00 92.94 84 ASP A C 1
ATOM 636 O O . ASP A 1 84 ? -19.463 14.924 1.961 1.00 92.94 84 ASP A O 1
ATOM 640 N N . ASN A 1 85 ? -19.163 14.523 4.146 1.00 89.94 85 ASN A N 1
ATOM 641 C CA . ASN A 1 85 ? -18.540 15.793 4.486 1.00 89.94 85 ASN A CA 1
ATOM 642 C C . ASN A 1 85 ? -17.402 15.588 5.496 1.00 89.94 85 ASN A C 1
ATOM 644 O O . ASN A 1 85 ? -17.549 14.848 6.470 1.00 89.94 85 ASN A O 1
ATOM 648 N N . ILE A 1 86 ? -16.281 16.282 5.286 1.00 89.81 86 ILE A N 1
ATOM 649 C CA . ILE A 1 86 ? -15.102 16.224 6.157 1.00 89.81 86 ILE A CA 1
ATOM 650 C C . ILE A 1 86 ? -15.094 17.479 7.029 1.00 89.81 86 ILE A C 1
ATOM 652 O O . ILE A 1 86 ? -15.023 18.598 6.524 1.00 89.81 86 ILE A O 1
ATOM 656 N N . ARG A 1 87 ? -15.153 17.306 8.353 1.00 92.69 87 ARG A N 1
ATOM 657 C CA . ARG A 1 87 ? -15.223 18.435 9.302 1.00 92.69 87 ARG A CA 1
ATOM 658 C C . ARG A 1 87 ? -13.898 19.174 9.488 1.00 92.69 87 ARG A C 1
ATOM 660 O O . ARG A 1 87 ? -13.892 20.304 9.970 1.00 92.69 87 ARG A O 1
ATOM 667 N N . PHE A 1 88 ? -12.787 18.529 9.150 1.00 92.19 88 PHE A N 1
ATOM 668 C CA . PHE A 1 88 ? -11.440 19.031 9.397 1.00 92.19 88 PHE A CA 1
ATOM 669 C C . PHE A 1 88 ? -10.806 19.519 8.089 1.00 92.19 88 PHE A C 1
ATOM 671 O O . PHE A 1 88 ? -10.680 18.730 7.151 1.00 92.19 88 PHE A O 1
ATOM 678 N N . PRO A 1 89 ? -10.398 20.796 7.996 1.00 88.06 89 PRO A N 1
ATOM 679 C CA . PRO A 1 89 ? -9.745 21.307 6.800 1.00 88.06 89 PRO A CA 1
ATOM 680 C C . PRO A 1 89 ? -8.325 20.749 6.664 1.00 88.06 89 PRO A C 1
ATOM 682 O O . PRO A 1 89 ? -7.607 20.590 7.655 1.00 88.06 89 PRO A O 1
ATOM 685 N N . VAL A 1 90 ? -7.896 20.531 5.421 1.00 87.56 90 VAL A N 1
ATOM 686 C CA . VAL A 1 90 ? -6.501 20.203 5.110 1.00 87.56 90 VAL A CA 1
ATOM 687 C C . VAL A 1 90 ? -5.649 21.457 5.304 1.00 87.56 90 VAL A C 1
ATOM 689 O O . VAL A 1 90 ? -5.778 22.427 4.563 1.00 87.56 90 VAL A O 1
ATOM 692 N N . ASN A 1 91 ? -4.764 21.435 6.302 1.00 79.69 91 ASN A N 1
ATOM 693 C CA . ASN A 1 91 ? -3.898 22.570 6.660 1.00 79.69 91 ASN A CA 1
ATOM 694 C C . ASN A 1 91 ? -2.410 22.309 6.366 1.00 79.69 91 ASN A C 1
ATOM 696 O O . ASN A 1 91 ? -1.526 22.964 6.927 1.00 79.69 91 ASN A O 1
ATOM 700 N N . LYS A 1 92 ? -2.110 21.332 5.507 1.00 83.31 92 LYS A N 1
ATOM 701 C CA . LYS A 1 92 ? -0.743 21.011 5.085 1.00 83.31 92 LYS A CA 1
ATOM 702 C C . LYS A 1 92 ? -0.420 21.614 3.733 1.00 83.31 92 LYS A C 1
ATOM 704 O O . LYS A 1 92 ? -1.277 21.755 2.869 1.00 83.31 92 LYS A O 1
ATOM 709 N N . ARG A 1 93 ? 0.858 21.945 3.550 1.00 85.38 93 ARG A N 1
ATOM 710 C CA . ARG A 1 93 ? 1.385 22.301 2.233 1.00 85.38 93 ARG A CA 1
ATOM 711 C C . ARG A 1 93 ? 1.511 21.039 1.391 1.00 85.38 93 ARG A C 1
ATOM 713 O O . ARG A 1 93 ? 1.888 19.990 1.912 1.00 85.38 93 ARG A O 1
ATOM 720 N N . VAL A 1 94 ? 1.241 21.187 0.100 1.00 89.12 94 VAL A N 1
ATOM 721 C CA . VAL A 1 94 ? 1.527 20.152 -0.889 1.00 89.12 94 VAL A CA 1
ATOM 722 C C . VAL A 1 94 ? 3.038 19.952 -0.953 1.00 89.12 94 VAL A C 1
ATOM 724 O O . VAL A 1 94 ? 3.803 20.899 -1.152 1.00 89.12 94 VAL A O 1
ATOM 727 N N . GLU A 1 95 ? 3.460 18.715 -0.752 1.00 90.81 95 GLU A N 1
ATOM 728 C CA . GLU A 1 95 ? 4.847 18.291 -0.859 1.00 90.81 95 GLU A CA 1
ATOM 729 C C . GLU A 1 95 ? 5.174 17.868 -2.290 1.00 90.81 95 GLU A C 1
ATOM 731 O O . GLU A 1 95 ? 4.301 17.476 -3.070 1.00 90.81 95 GLU A O 1
ATOM 736 N N . LYS A 1 96 ? 6.455 17.955 -2.652 1.00 92.94 96 LYS A N 1
ATOM 737 C CA . LYS A 1 96 ? 6.911 17.512 -3.968 1.00 92.94 96 LYS A CA 1
ATOM 738 C C . LYS A 1 96 ? 6.812 15.992 -4.061 1.00 92.94 96 LYS A C 1
ATOM 740 O O . LYS A 1 96 ? 7.195 15.282 -3.137 1.00 92.94 96 LYS A O 1
ATOM 745 N N . ILE A 1 97 ? 6.338 15.518 -5.207 1.00 95.12 97 ILE A N 1
ATOM 746 C CA . ILE A 1 97 ? 6.384 14.099 -5.554 1.00 95.12 97 ILE A CA 1
ATOM 747 C C . ILE A 1 97 ? 7.852 13.708 -5.747 1.00 95.12 97 ILE A C 1
ATOM 749 O O . ILE A 1 97 ? 8.605 14.413 -6.422 1.00 95.12 97 ILE A O 1
ATOM 753 N N . GLU A 1 98 ? 8.250 12.598 -5.134 1.00 94.94 98 GLU A N 1
ATOM 754 C CA . GLU A 1 98 ? 9.599 12.051 -5.208 1.00 94.94 98 GLU A CA 1
ATOM 755 C C . GLU A 1 98 ? 9.618 10.949 -6.280 1.00 94.94 98 GLU A C 1
ATOM 757 O O . GLU A 1 98 ? 8.870 9.969 -6.215 1.00 94.94 98 GLU A O 1
ATOM 762 N N . ASP A 1 99 ? 10.440 11.167 -7.306 1.00 96.62 99 ASP A N 1
ATOM 763 C CA . ASP A 1 99 ? 10.429 10.422 -8.568 1.00 96.62 99 ASP A CA 1
ATOM 764 C C . ASP A 1 99 ? 11.833 9.915 -8.961 1.00 96.62 99 ASP A C 1
ATOM 766 O O . ASP A 1 99 ? 12.110 9.673 -10.131 1.00 96.62 99 ASP A O 1
ATOM 770 N N . SER A 1 100 ? 12.761 9.753 -8.016 1.00 96.69 100 SER A N 1
ATOM 771 C CA . SER A 1 100 ? 14.144 9.345 -8.318 1.00 96.69 100 SER A CA 1
ATOM 772 C C . SER A 1 100 ? 14.304 7.864 -8.675 1.00 96.69 100 SER A C 1
ATOM 774 O O . SER A 1 100 ? 15.119 7.532 -9.536 1.00 96.69 100 SER A O 1
ATOM 776 N N . SER A 1 101 ? 13.544 6.961 -8.039 1.00 95.81 101 SER A N 1
ATOM 777 C CA . SER A 1 101 ? 13.618 5.514 -8.312 1.00 95.81 101 SER A CA 1
ATOM 778 C C . SER A 1 101 ? 13.239 5.213 -9.762 1.00 95.81 101 SER A C 1
ATOM 780 O O . SER A 1 101 ? 12.403 5.890 -10.332 1.00 95.81 101 SER A O 1
ATOM 782 N N . GLN A 1 102 ? 13.781 4.169 -10.384 1.00 93.75 102 GLN A N 1
ATOM 783 C CA . GLN A 1 102 ? 13.402 3.828 -11.765 1.00 93.75 102 GLN A CA 1
ATOM 784 C C . GLN A 1 102 ? 12.000 3.212 -11.885 1.00 93.75 102 GLN A C 1
ATOM 786 O O . GLN A 1 102 ? 11.387 3.275 -12.946 1.00 93.75 102 GLN A O 1
ATOM 791 N N . VAL A 1 103 ? 11.471 2.630 -10.804 1.00 95.56 103 VAL A N 1
ATOM 792 C CA . VAL A 1 103 ? 10.235 1.825 -10.849 1.00 95.56 103 VAL A CA 1
ATOM 793 C C . VAL A 1 103 ? 9.169 2.255 -9.841 1.00 95.56 103 VAL A C 1
ATOM 795 O O . VAL A 1 103 ? 8.001 1.913 -10.022 1.00 95.56 103 VAL A O 1
ATOM 798 N N . ILE A 1 104 ? 9.529 3.027 -8.810 1.00 97.12 104 ILE A N 1
ATOM 799 C CA . ILE A 1 104 ? 8.612 3.462 -7.746 1.00 97.12 104 ILE A CA 1
ATOM 800 C C . ILE A 1 104 ? 8.412 4.978 -7.811 1.00 97.12 104 ILE A C 1
ATOM 802 O O . ILE A 1 104 ? 9.380 5.731 -7.856 1.00 97.12 104 ILE A O 1
ATOM 806 N N . LEU A 1 105 ? 7.155 5.416 -7.768 1.00 97.12 105 LEU A N 1
ATOM 807 C CA . LEU A 1 105 ? 6.760 6.809 -7.566 1.00 97.12 105 LEU A CA 1
ATOM 808 C C . LEU A 1 105 ? 6.272 6.987 -6.124 1.00 97.12 105 LEU A C 1
ATOM 810 O O . LEU A 1 105 ? 5.409 6.220 -5.676 1.00 97.12 105 LEU A O 1
ATOM 814 N N . ARG A 1 106 ? 6.781 7.999 -5.410 1.00 97.25 106 ARG A N 1
ATOM 815 C CA . ARG A 1 106 ? 6.356 8.320 -4.040 1.00 97.25 106 ARG A CA 1
ATOM 816 C C . ARG A 1 106 ? 5.637 9.665 -4.010 1.00 97.25 106 ARG A C 1
ATOM 818 O O . ARG A 1 106 ? 6.225 10.709 -4.278 1.00 97.25 106 ARG A O 1
ATOM 825 N N . ASP A 1 107 ? 4.367 9.641 -3.633 1.00 96.19 107 ASP A N 1
ATOM 826 C CA . ASP A 1 107 ? 3.545 10.833 -3.452 1.00 96.19 107 ASP A CA 1
ATOM 827 C C . ASP A 1 107 ? 3.155 10.987 -1.970 1.00 96.19 107 ASP A C 1
ATOM 829 O O . ASP A 1 107 ? 2.176 10.379 -1.514 1.00 96.19 107 ASP A O 1
ATOM 833 N N . PRO A 1 108 ? 3.904 11.787 -1.188 1.00 94.62 108 PRO A N 1
ATOM 834 C CA . PRO A 1 108 ? 3.626 11.975 0.236 1.00 94.62 108 PRO A CA 1
ATOM 835 C C . PRO A 1 108 ? 2.250 12.602 0.497 1.00 94.62 108 PRO A C 1
ATOM 837 O O . PRO A 1 108 ? 1.667 12.366 1.555 1.00 94.62 108 PRO A O 1
ATOM 840 N N . ASN A 1 109 ? 1.664 13.305 -0.479 1.00 94.00 109 ASN A N 1
ATOM 841 C CA . ASN A 1 109 ? 0.337 13.915 -0.354 1.00 94.00 109 ASN A CA 1
ATOM 842 C C . ASN A 1 109 ? -0.801 12.886 -0.326 1.00 94.00 109 ASN A C 1
ATOM 844 O O . ASN A 1 109 ? -1.934 13.218 -0.005 1.00 94.00 109 ASN A O 1
ATOM 848 N N . LYS A 1 110 ? -0.523 11.620 -0.642 1.00 95.62 110 LYS A N 1
ATOM 849 C CA . LYS A 1 110 ? -1.503 10.529 -0.545 1.00 95.62 110 LYS A CA 1
ATOM 850 C C . LYS A 1 110 ? -1.233 9.614 0.649 1.00 95.62 110 LYS A C 1
ATOM 852 O O . LYS A 1 110 ? -1.950 8.627 0.831 1.00 95.62 110 LYS A O 1
ATOM 857 N N . CYS A 1 111 ? -0.194 9.893 1.437 1.00 95.50 111 CYS A N 1
ATOM 858 C CA . CYS A 1 111 ? 0.210 9.067 2.566 1.00 95.50 111 CYS A CA 1
ATOM 859 C C . CYS A 1 111 ? -0.671 9.327 3.790 1.00 95.50 111 CYS A C 1
ATOM 861 O O . CYS A 1 111 ? -0.915 10.469 4.156 1.00 95.50 111 CYS A O 1
ATOM 863 N N . ILE A 1 112 ? -1.080 8.247 4.454 1.00 95.50 112 ILE A N 1
ATOM 864 C CA . ILE A 1 112 ? -1.865 8.284 5.699 1.00 95.50 112 ILE A CA 1
ATOM 865 C C . ILE A 1 112 ? -1.034 7.912 6.935 1.00 95.50 112 ILE A C 1
ATOM 867 O O . ILE A 1 112 ? -1.584 7.546 7.969 1.00 95.50 112 ILE A O 1
ATOM 871 N N . LEU A 1 113 ? 0.297 7.883 6.793 1.00 95.06 113 LEU A N 1
ATOM 872 C CA . LEU A 1 113 ? 1.257 7.573 7.862 1.00 95.06 113 LEU A CA 1
ATOM 873 C C . LEU A 1 113 ? 0.978 6.252 8.609 1.00 95.06 113 LEU A C 1
ATOM 875 O O . LEU A 1 113 ? 1.285 6.097 9.785 1.00 95.06 113 LEU A O 1
ATOM 879 N N . CYS A 1 114 ? 0.430 5.249 7.915 1.00 95.56 114 CYS A N 1
ATOM 880 C CA . CYS A 1 114 ? 0.082 3.959 8.524 1.00 95.56 114 CYS A CA 1
ATOM 881 C C . CYS A 1 114 ? 1.286 3.051 8.847 1.00 95.56 114 CYS A C 1
ATOM 883 O O . CYS A 1 114 ? 1.101 1.988 9.441 1.00 95.56 114 CYS A O 1
ATOM 885 N N . GLY A 1 115 ? 2.491 3.398 8.378 1.00 96.31 115 GLY A N 1
ATOM 886 C CA . GLY A 1 115 ? 3.717 2.621 8.600 1.00 96.31 115 GLY A CA 1
ATOM 887 C C . GLY A 1 115 ? 3.741 1.226 7.957 1.00 96.31 115 GLY A C 1
ATOM 888 O O . GLY A 1 115 ? 4.625 0.429 8.258 1.00 96.31 115 GLY A O 1
ATOM 889 N N . ARG A 1 116 ? 2.787 0.871 7.079 1.00 96.88 116 ARG A N 1
ATOM 890 C CA . ARG A 1 116 ? 2.814 -0.427 6.369 1.00 96.88 116 ARG A CA 1
ATOM 891 C C . ARG A 1 116 ? 4.031 -0.550 5.448 1.00 96.88 116 ARG A C 1
ATOM 893 O O . ARG A 1 116 ? 4.634 -1.610 5.399 1.00 96.88 116 ARG A O 1
ATOM 900 N N . CYS A 1 117 ? 4.414 0.529 4.765 1.00 97.31 117 CYS A N 1
ATOM 901 C CA . CYS A 1 117 ? 5.582 0.550 3.881 1.00 97.31 117 CYS A CA 1
ATOM 902 C C . CYS A 1 117 ? 6.911 0.385 4.630 1.00 97.31 117 CYS A C 1
ATOM 904 O O . CYS A 1 117 ? 7.758 -0.367 4.161 1.00 97.31 117 CYS A O 1
ATOM 906 N N . VAL A 1 118 ? 7.054 1.042 5.786 1.00 97.75 118 VAL A N 1
ATOM 907 C CA . VAL A 1 118 ? 8.206 0.927 6.700 1.00 97.75 118 VAL A CA 1
ATOM 908 C C . VAL A 1 118 ? 8.378 -0.528 7.124 1.00 97.75 118 VAL A C 1
ATOM 910 O O . VAL A 1 118 ? 9.388 -1.157 6.827 1.00 97.75 118 VAL A O 1
ATOM 913 N N . ARG A 1 119 ? 7.315 -1.123 7.676 1.00 97.19 119 ARG A N 1
ATOM 914 C CA . ARG A 1 119 ? 7.326 -2.527 8.104 1.00 97.19 119 ARG A CA 1
ATOM 915 C C . ARG A 1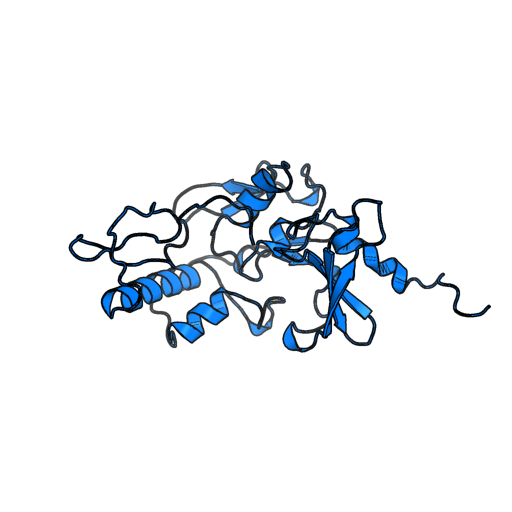 119 ? 7.534 -3.501 6.952 1.00 97.19 119 ARG A C 1
ATOM 917 O O . ARG A 1 119 ? 8.268 -4.460 7.106 1.00 97.19 119 ARG A O 1
ATOM 924 N N . ALA A 1 120 ? 6.971 -3.252 5.771 1.00 96.69 120 ALA A N 1
ATOM 925 C CA . ALA A 1 120 ? 7.262 -4.080 4.601 1.00 96.69 120 ALA A CA 1
ATOM 926 C C . ALA A 1 120 ? 8.740 -3.999 4.185 1.00 96.69 120 ALA A C 1
ATOM 928 O O . ALA A 1 120 ? 9.327 -5.005 3.794 1.00 96.69 120 ALA A O 1
ATOM 929 N N . CYS A 1 121 ? 9.359 -2.824 4.287 1.00 97.00 121 CYS A N 1
ATOM 930 C CA . CYS A 1 121 ? 10.771 -2.645 3.972 1.00 97.00 121 CYS A CA 1
ATOM 931 C C . CYS A 1 121 ? 11.681 -3.381 4.974 1.00 97.00 121 CYS A C 1
ATOM 933 O O . CYS A 1 121 ? 12.618 -4.070 4.555 1.00 97.00 121 CYS A O 1
ATOM 935 N N . ALA A 1 122 ? 11.364 -3.284 6.267 1.00 96.50 122 ALA A N 1
ATOM 936 C CA . ALA A 1 122 ? 12.136 -3.866 7.363 1.00 96.50 122 ALA A CA 1
ATOM 937 C C . ALA A 1 122 ? 11.874 -5.370 7.574 1.00 96.50 122 ALA A C 1
ATOM 939 O O . ALA A 1 122 ? 12.804 -6.160 7.662 1.00 96.50 122 ALA A O 1
ATOM 940 N N . GLU A 1 123 ? 10.613 -5.799 7.618 1.00 95.38 123 GLU A N 1
ATOM 941 C CA . GLU A 1 123 ? 10.229 -7.156 8.036 1.00 95.38 123 GLU A CA 1
ATOM 942 C C . GLU A 1 123 ? 10.192 -8.148 6.866 1.00 95.38 123 GLU A C 1
ATOM 944 O O . GLU A 1 123 ? 10.563 -9.308 7.031 1.00 95.38 123 GLU A O 1
ATOM 949 N N . ILE A 1 124 ? 9.763 -7.712 5.672 1.00 91.81 124 ILE A N 1
ATOM 950 C CA . ILE A 1 124 ? 9.647 -8.603 4.502 1.00 91.81 124 ILE A CA 1
ATOM 951 C C . ILE A 1 124 ? 10.968 -8.662 3.739 1.00 91.81 124 ILE A C 1
ATOM 953 O O . ILE A 1 124 ? 11.444 -9.742 3.394 1.00 91.81 124 ILE A O 1
ATOM 957 N N . THR A 1 125 ? 11.534 -7.499 3.406 1.00 90.81 125 THR A N 1
ATOM 958 C CA . THR A 1 125 ? 12.734 -7.434 2.555 1.00 90.81 125 THR A CA 1
ATOM 959 C C . THR A 1 125 ? 14.033 -7.237 3.316 1.00 90.81 125 THR A C 1
ATOM 961 O O . THR A 1 125 ? 15.093 -7.352 2.700 1.00 90.81 125 THR A O 1
ATOM 964 N N . VAL A 1 126 ? 13.956 -6.943 4.619 1.00 94.12 126 VAL A N 1
ATOM 965 C CA . VAL A 1 126 ? 15.121 -6.720 5.493 1.00 94.12 126 VAL A CA 1
ATOM 966 C C . VAL A 1 126 ? 16.077 -5.676 4.905 1.00 94.12 126 VAL A C 1
ATOM 968 O O . VAL A 1 126 ? 17.292 -5.824 4.936 1.00 94.12 126 VAL A O 1
ATOM 971 N N . GLN A 1 127 ? 15.500 -4.647 4.277 1.00 94.12 127 GLN A N 1
ATOM 972 C CA . GLN A 1 127 ? 16.242 -3.528 3.692 1.00 94.12 127 GLN A CA 1
ATOM 973 C C . GLN A 1 127 ? 16.296 -2.343 4.650 1.00 94.12 127 GLN A C 1
ATOM 975 O O . GLN A 1 127 ? 17.301 -1.653 4.688 1.00 94.12 127 GLN A O 1
ATOM 980 N N . ASP A 1 128 ? 15.209 -2.118 5.398 1.00 95.94 128 ASP A N 1
ATOM 981 C CA . ASP A 1 128 ? 15.115 -1.071 6.426 1.00 95.94 128 ASP A CA 1
ATOM 982 C C . ASP A 1 128 ? 15.444 0.351 5.924 1.00 95.94 128 ASP A C 1
ATOM 984 O O . ASP A 1 128 ? 15.990 1.191 6.626 1.00 95.94 128 ASP A O 1
ATOM 988 N N . VAL A 1 129 ? 15.109 0.629 4.659 1.00 97.62 129 VAL A N 1
ATOM 989 C CA . VAL A 1 129 ? 15.397 1.916 4.005 1.00 97.62 129 VAL A CA 1
ATOM 990 C C . VAL A 1 129 ? 14.348 2.980 4.324 1.00 97.62 129 VAL A C 1
ATOM 992 O O . VAL A 1 129 ? 14.647 4.169 4.277 1.00 97.62 129 VAL A O 1
ATOM 995 N N . LEU A 1 130 ? 13.099 2.583 4.580 1.00 97.75 130 LEU A N 1
ATOM 996 C CA . LEU A 1 130 ? 11.991 3.506 4.835 1.00 97.75 130 LEU A CA 1
ATOM 997 C C . LEU A 1 130 ? 11.693 3.571 6.327 1.00 97.75 130 LEU A C 1
ATOM 999 O O . LEU A 1 130 ? 11.451 2.521 6.912 1.00 97.75 130 LEU A O 1
ATOM 1003 N N . ASP A 1 131 ? 11.558 4.775 6.886 1.00 97.19 131 ASP A N 1
ATOM 1004 C CA . ASP A 1 131 ? 11.181 4.969 8.294 1.00 97.19 131 ASP A CA 1
ATOM 1005 C C . ASP A 1 131 ? 10.273 6.202 8.498 1.00 97.19 131 ASP A C 1
ATOM 1007 O O . ASP A 1 131 ? 10.082 7.027 7.598 1.00 97.19 131 ASP A O 1
ATOM 1011 N N . LEU A 1 132 ? 9.663 6.311 9.678 1.00 96.25 132 LEU A N 1
ATOM 1012 C CA . LEU A 1 132 ? 8.934 7.480 10.161 1.00 96.25 132 LEU A CA 1
ATOM 1013 C C . LEU A 1 132 ? 9.922 8.493 10.753 1.00 96.25 132 LEU A C 1
ATOM 1015 O O . LEU A 1 132 ? 10.455 8.296 11.842 1.00 96.25 132 LEU A O 1
ATOM 1019 N N . ALA A 1 133 ? 10.112 9.613 10.063 1.00 96.50 133 ALA A N 1
ATOM 1020 C CA . ALA A 1 133 ? 10.900 10.735 10.559 1.00 96.50 133 ALA A CA 1
ATOM 1021 C C . ALA A 1 133 ? 10.016 11.762 11.279 1.00 96.50 133 ALA A C 1
ATOM 1023 O O . ALA A 1 133 ? 8.805 11.839 11.047 1.00 96.50 133 ALA A O 1
ATOM 1024 N N . GLU A 1 134 ? 10.642 12.589 12.123 1.00 95.25 134 GLU A N 1
ATOM 1025 C CA . GLU A 1 134 ? 9.990 13.653 12.899 1.00 95.25 134 GLU A CA 1
ATOM 1026 C C . GLU A 1 134 ? 8.879 13.153 13.849 1.00 95.25 134 GLU A C 1
ATOM 1028 O O . GLU A 1 134 ? 8.680 11.957 14.069 1.00 95.25 134 GLU A O 1
ATOM 1033 N N . ARG A 1 135 ? 8.167 14.080 14.507 1.00 93.25 135 ARG A N 1
ATOM 1034 C CA . ARG A 1 135 ? 7.112 13.756 15.484 1.00 93.25 135 ARG A CA 1
ATOM 1035 C C . ARG A 1 135 ? 5.869 14.630 15.339 1.00 93.25 135 ARG A C 1
ATOM 1037 O O . ARG A 1 135 ? 5.928 15.782 14.903 1.00 93.25 135 ARG A O 1
ATOM 1044 N N . GLY A 1 136 ? 4.742 14.092 15.805 1.00 90.75 136 GLY A N 1
ATOM 1045 C CA . GLY A 1 136 ? 3.456 14.786 15.832 1.00 90.75 136 GLY A CA 1
ATOM 1046 C C . GLY A 1 136 ? 3.019 15.197 14.429 1.00 90.75 136 GLY A C 1
ATOM 1047 O O . GLY A 1 136 ? 3.187 14.452 13.472 1.00 90.75 136 GLY A O 1
ATOM 1048 N N . GLY A 1 137 ? 2.514 16.420 14.280 1.00 88.00 137 GLY A N 1
ATOM 1049 C CA . GLY A 1 137 ? 2.103 16.922 12.969 1.00 88.00 137 GLY A CA 1
ATOM 1050 C C . GLY A 1 137 ? 3.249 17.096 11.962 1.00 88.00 137 GLY A C 1
ATOM 1051 O O . GLY A 1 137 ? 2.979 17.456 10.827 1.00 88.00 137 GLY A O 1
ATOM 1052 N N . LYS A 1 138 ? 4.521 16.917 12.326 1.00 90.88 138 LYS A N 1
ATOM 1053 C CA . LYS A 1 138 ? 5.631 16.999 11.361 1.00 90.88 138 LYS A CA 1
ATOM 1054 C C . LYS A 1 138 ? 6.040 15.639 10.805 1.00 90.88 138 LYS A C 1
ATOM 1056 O O . LYS A 1 138 ? 6.943 15.601 9.985 1.00 90.88 138 LYS A O 1
ATOM 1061 N N . THR A 1 139 ? 5.409 14.553 11.247 1.00 93.88 139 THR A N 1
ATOM 1062 C CA . THR A 1 139 ? 5.806 13.199 10.863 1.00 93.88 139 THR A CA 1
ATOM 1063 C C . THR A 1 139 ? 5.626 12.943 9.366 1.00 93.88 139 THR A C 1
ATOM 1065 O O . THR A 1 139 ? 4.603 13.294 8.775 1.00 93.88 139 THR A O 1
ATOM 1068 N N . PHE A 1 140 ? 6.615 12.291 8.756 1.00 94.62 140 PHE A N 1
ATOM 1069 C CA . PHE A 1 140 ? 6.589 11.872 7.355 1.00 94.62 140 PHE A CA 1
ATOM 1070 C C . PHE A 1 140 ? 7.370 10.566 7.152 1.00 94.62 140 PHE A C 1
ATOM 1072 O O . PHE A 1 140 ? 8.053 10.096 8.059 1.00 94.62 140 PHE A O 1
ATOM 1079 N N . ILE A 1 141 ? 7.238 9.953 5.969 1.00 96.44 141 ILE A N 1
ATOM 1080 C CA . ILE A 1 141 ? 7.996 8.745 5.608 1.00 96.44 141 ILE A CA 1
ATOM 1081 C C . ILE A 1 141 ? 9.289 9.157 4.903 1.00 96.44 141 ILE A C 1
ATOM 1083 O O . ILE A 1 141 ? 9.248 9.538 3.729 1.00 96.44 141 ILE A O 1
ATOM 1087 N N . ALA A 1 142 ? 10.417 9.040 5.594 1.00 96.94 142 ALA A N 1
ATOM 1088 C CA . ALA A 1 142 ? 11.745 9.277 5.042 1.00 96.94 142 ALA A CA 1
ATOM 1089 C C . ALA A 1 142 ? 12.286 8.019 4.343 1.00 96.94 142 ALA A C 1
ATOM 1091 O O . ALA A 1 142 ? 11.805 6.907 4.572 1.00 96.94 142 ALA A O 1
ATOM 1092 N N . ALA A 1 143 ? 13.261 8.206 3.452 1.00 97.06 143 ALA A N 1
ATOM 1093 C CA . ALA A 1 143 ? 14.138 7.129 2.997 1.00 97.06 143 ALA A CA 1
ATOM 1094 C C . ALA A 1 143 ? 15.572 7.450 3.431 1.00 97.06 143 ALA A C 1
ATOM 1096 O O . ALA A 1 143 ? 15.978 8.603 3.296 1.00 97.06 143 ALA A O 1
ATOM 1097 N N . GLY A 1 144 ? 16.315 6.471 3.952 1.00 94.12 144 GLY A N 1
ATOM 1098 C CA . GLY A 1 144 ? 17.661 6.703 4.486 1.00 94.12 144 GLY A CA 1
ATOM 1099 C C . GLY A 1 144 ? 17.668 7.855 5.498 1.00 94.12 144 GLY A C 1
ATOM 1100 O O . GLY A 1 144 ? 16.806 7.927 6.375 1.00 94.12 144 GLY A O 1
ATOM 1101 N N . LEU A 1 145 ? 18.590 8.804 5.331 1.00 94.38 145 LEU A N 1
ATOM 1102 C CA . LEU A 1 145 ? 18.657 10.035 6.132 1.00 94.38 145 LEU A CA 1
ATOM 1103 C C . LEU A 1 145 ? 17.895 11.205 5.479 1.00 94.38 145 LEU A C 1
ATOM 1105 O O . LEU A 1 145 ? 18.438 12.296 5.326 1.00 94.38 145 LEU A O 1
ATOM 1109 N N . ASP A 1 146 ? 16.633 10.967 5.107 1.00 95.19 146 ASP A N 1
ATOM 1110 C CA . ASP A 1 146 ? 15.801 11.886 4.304 1.00 95.19 146 ASP A CA 1
ATOM 1111 C C . ASP A 1 146 ? 16.401 12.186 2.916 1.00 95.19 146 ASP A C 1
ATOM 1113 O O . ASP A 1 146 ? 16.432 13.310 2.411 1.00 95.19 146 ASP A O 1
ATOM 1117 N N . GLU A 1 147 ? 16.904 11.130 2.287 1.00 95.25 147 GLU A N 1
ATOM 1118 C CA . GLU A 1 147 ? 17.492 11.148 0.956 1.00 95.25 147 GLU A CA 1
ATOM 1119 C C . GLU A 1 147 ? 16.447 10.775 -0.107 1.00 95.25 147 GLU A C 1
ATOM 1121 O O . GLU A 1 147 ? 15.353 10.259 0.166 1.00 95.25 147 GLU A O 1
ATOM 1126 N N . LYS A 1 148 ? 16.784 11.015 -1.378 1.00 96.69 148 LYS A N 1
ATOM 1127 C CA . LYS A 1 148 ? 15.983 10.492 -2.490 1.00 96.69 148 LYS A CA 1
ATOM 1128 C C . LYS A 1 148 ? 16.062 8.972 -2.490 1.00 96.69 148 LYS A C 1
ATOM 1130 O O . LYS A 1 148 ? 17.120 8.413 -2.236 1.00 96.69 148 LYS A O 1
ATOM 1135 N N . LEU A 1 149 ? 14.979 8.287 -2.865 1.00 96.56 149 LEU A N 1
ATOM 1136 C CA . LEU A 1 149 ? 14.952 6.822 -2.817 1.00 96.56 149 LEU A CA 1
ATOM 1137 C C . LEU A 1 149 ? 16.061 6.176 -3.671 1.00 96.56 149 LEU A C 1
ATOM 1139 O O . LEU A 1 149 ? 16.593 5.142 -3.279 1.00 96.56 149 LEU A O 1
ATOM 1143 N N . ALA A 1 150 ? 16.421 6.775 -4.810 1.00 96.56 150 ALA A N 1
ATOM 1144 C CA . ALA A 1 150 ? 17.506 6.281 -5.662 1.00 96.56 150 ALA A CA 1
ATOM 1145 C C . ALA A 1 150 ? 18.915 6.464 -5.078 1.00 96.56 150 ALA A C 1
ATOM 1147 O O . ALA A 1 150 ? 19.828 5.781 -5.528 1.00 96.56 150 ALA A O 1
ATOM 1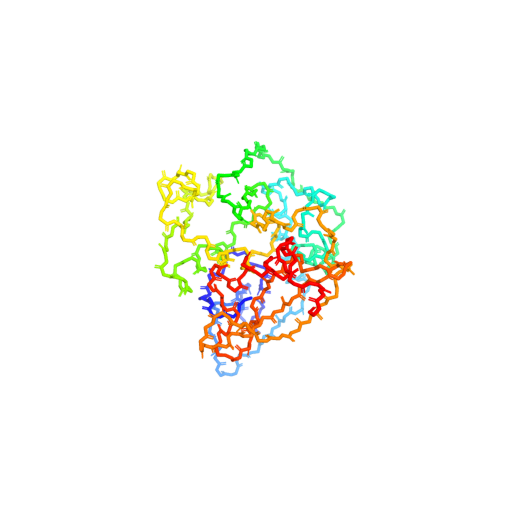148 N N . ASP A 1 151 ? 19.079 7.361 -4.104 1.00 96.94 151 ASP A N 1
ATOM 1149 C CA . ASP A 1 151 ? 20.365 7.651 -3.462 1.00 96.94 151 ASP A CA 1
ATOM 1150 C C . ASP A 1 151 ? 20.575 6.789 -2.194 1.00 96.94 151 ASP A C 1
ATOM 1152 O O . ASP A 1 151 ? 21.577 6.935 -1.505 1.00 96.94 151 ASP A O 1
ATOM 1156 N N . THR A 1 152 ? 19.642 5.872 -1.899 1.00 96.69 152 THR A N 1
ATOM 1157 C CA . THR A 1 152 ? 19.684 4.941 -0.755 1.00 96.69 152 THR A CA 1
ATOM 1158 C C . THR A 1 152 ? 19.991 3.505 -1.191 1.00 96.69 152 THR A C 1
ATOM 1160 O O . THR A 1 152 ? 19.946 3.184 -2.378 1.00 96.69 152 THR A O 1
ATOM 1163 N N . ASP A 1 153 ? 20.150 2.590 -0.229 1.00 94.56 153 ASP A N 1
ATOM 1164 C CA . ASP A 1 153 ? 20.319 1.143 -0.463 1.00 94.56 153 ASP A CA 1
ATOM 1165 C C . ASP A 1 153 ? 19.049 0.421 -0.980 1.00 94.56 153 ASP A C 1
ATOM 1167 O O . ASP A 1 153 ? 18.951 -0.807 -0.978 1.00 94.56 153 ASP A O 1
ATOM 1171 N N . CYS A 1 154 ? 18.036 1.156 -1.446 1.00 96.38 154 CYS A N 1
ATOM 1172 C CA . CYS A 1 154 ? 16.791 0.586 -1.947 1.00 96.38 154 CYS A CA 1
ATOM 1173 C C . CYS A 1 154 ? 17.005 -0.306 -3.182 1.00 96.38 154 CYS A C 1
ATOM 1175 O O . CYS A 1 154 ? 17.142 0.161 -4.313 1.00 96.38 154 CYS A O 1
ATOM 1177 N N . VAL A 1 155 ? 16.840 -1.619 -3.009 1.00 95.25 155 VAL A N 1
ATOM 1178 C CA . VAL A 1 155 ? 16.880 -2.606 -4.109 1.00 95.25 155 VAL A CA 1
ATOM 1179 C C . VAL A 1 155 ? 15.640 -2.603 -5.019 1.00 95.25 155 VAL A C 1
ATOM 1181 O O . VAL A 1 155 ? 15.471 -3.495 -5.851 1.00 95.25 155 VAL A O 1
ATOM 1184 N N . SER A 1 156 ? 14.731 -1.635 -4.859 1.00 95.69 156 SER A N 1
ATOM 1185 C CA . SER A 1 156 ? 13.538 -1.463 -5.702 1.00 95.69 156 SER A CA 1
ATOM 1186 C C . SER A 1 156 ? 12.651 -2.719 -5.811 1.00 95.69 156 SER A C 1
ATOM 1188 O O . SER A 1 156 ? 12.060 -3.005 -6.848 1.00 95.69 156 SER A O 1
ATOM 1190 N N . CYS A 1 157 ? 12.513 -3.479 -4.719 1.00 95.50 157 CYS A N 1
ATOM 1191 C CA . CYS A 1 157 ? 11.695 -4.701 -4.671 1.00 95.50 157 CYS A CA 1
ATOM 1192 C C . CYS A 1 157 ? 10.178 -4.446 -4.784 1.00 95.50 157 CYS A C 1
ATOM 1194 O O . CYS A 1 157 ? 9.412 -5.369 -5.063 1.00 95.50 157 CYS A O 1
ATOM 1196 N N . GLY A 1 158 ? 9.729 -3.213 -4.519 1.00 96.12 158 GLY A N 1
ATOM 1197 C CA . GLY A 1 158 ? 8.324 -2.799 -4.559 1.00 96.12 158 GLY A CA 1
ATOM 1198 C C . GLY A 1 158 ? 7.421 -3.434 -3.493 1.00 96.12 158 GLY A C 1
ATOM 1199 O O . GLY A 1 158 ? 6.201 -3.353 -3.612 1.00 96.12 158 GLY A O 1
ATOM 1200 N N . ALA A 1 159 ? 7.976 -4.040 -2.435 1.00 96.12 159 ALA A N 1
ATOM 1201 C CA . ALA A 1 159 ? 7.175 -4.549 -1.316 1.00 96.12 159 ALA A CA 1
ATOM 1202 C C . ALA A 1 159 ? 6.343 -3.434 -0.662 1.00 96.12 159 ALA A C 1
ATOM 1204 O O . ALA A 1 159 ? 5.166 -3.626 -0.371 1.00 96.12 159 ALA A O 1
ATOM 1205 N N . CYS A 1 160 ? 6.928 -2.240 -0.526 1.00 96.75 160 CYS A N 1
ATOM 1206 C CA . CYS A 1 160 ? 6.254 -1.054 -0.009 1.00 96.75 160 CYS A CA 1
ATOM 1207 C C . CYS A 1 160 ? 5.087 -0.579 -0.895 1.00 96.75 160 CYS A C 1
ATOM 1209 O O . CYS A 1 160 ? 4.102 -0.076 -0.360 1.00 96.75 160 CYS A O 1
ATOM 1211 N N . VAL A 1 161 ? 5.164 -0.780 -2.218 1.00 96.88 161 VAL A N 1
ATOM 1212 C CA . VAL A 1 161 ? 4.091 -0.441 -3.168 1.00 96.88 161 VAL A CA 1
ATOM 1213 C C . VAL A 1 161 ? 2.889 -1.360 -2.965 1.00 96.88 161 VAL A C 1
ATOM 1215 O O . VAL A 1 161 ? 1.779 -0.873 -2.785 1.00 96.88 161 VAL A O 1
ATOM 1218 N N . GLN A 1 162 ? 3.106 -2.678 -2.891 1.00 95.44 162 GLN A N 1
ATOM 1219 C CA . GLN A 1 162 ? 2.025 -3.637 -2.611 1.00 95.44 162 GLN A CA 1
ATOM 1220 C C . GLN A 1 162 ? 1.438 -3.463 -1.199 1.00 95.44 162 GLN A C 1
ATOM 1222 O O . GLN A 1 162 ? 0.250 -3.689 -0.994 1.00 95.44 162 GLN A O 1
ATOM 1227 N N . ALA A 1 163 ? 2.253 -3.039 -0.228 1.00 96.31 163 ALA A N 1
ATOM 1228 C CA . ALA A 1 163 ? 1.812 -2.783 1.144 1.00 96.31 163 ALA A CA 1
ATOM 1229 C C . ALA A 1 163 ? 0.957 -1.513 1.294 1.00 96.31 163 ALA A C 1
ATOM 1231 O O . ALA A 1 163 ? 0.268 -1.347 2.309 1.00 96.31 163 ALA A O 1
ATOM 1232 N N . CYS A 1 164 ? 1.068 -0.573 0.350 1.00 97.19 164 CYS A N 1
ATOM 1233 C CA . CYS A 1 164 ? 0.481 0.752 0.474 1.00 97.19 164 CYS A CA 1
ATOM 1234 C C . CYS A 1 164 ? -1.048 0.688 0.307 1.00 97.19 164 CYS A C 1
ATOM 1236 O O . CYS A 1 164 ? -1.526 0.290 -0.754 1.00 97.19 164 CYS A O 1
ATOM 1238 N N . PRO A 1 165 ? -1.834 1.109 1.319 1.00 96.00 165 PRO A N 1
ATOM 1239 C CA . PRO A 1 165 ? -3.297 1.075 1.243 1.00 96.00 165 PRO A CA 1
ATOM 1240 C C . PRO A 1 165 ? -3.885 2.214 0.396 1.00 96.00 165 PRO A C 1
ATOM 1242 O O . PRO A 1 165 ? -5.087 2.244 0.144 1.00 96.00 165 PRO A O 1
ATOM 1245 N N . THR A 1 166 ? -3.056 3.181 -0.002 1.00 96.75 166 THR A N 1
ATOM 1246 C CA . THR A 1 166 ? -3.440 4.374 -0.763 1.00 96.75 166 THR A CA 1
ATOM 1247 C C . THR A 1 166 ? -2.520 4.553 -1.971 1.00 96.75 166 THR A C 1
ATOM 1249 O O . THR A 1 166 ? -1.648 3.732 -2.233 1.00 96.75 166 THR A O 1
ATOM 1252 N N . GLY A 1 167 ? -2.674 5.650 -2.716 1.00 96.38 167 GLY A N 1
ATOM 1253 C CA . GLY A 1 167 ? -1.796 5.985 -3.845 1.00 96.38 167 GLY A CA 1
ATOM 1254 C C . GLY A 1 167 ? -0.474 6.658 -3.479 1.00 96.38 167 GLY A C 1
ATOM 1255 O O . GLY A 1 167 ? 0.072 7.360 -4.325 1.00 96.38 167 GLY A O 1
ATOM 1256 N N . ALA A 1 168 ? 0.011 6.522 -2.240 1.00 97.31 168 ALA A N 1
ATOM 1257 C CA . ALA A 1 168 ? 1.254 7.167 -1.808 1.00 97.31 168 ALA A CA 1
ATOM 1258 C C . ALA A 1 168 ? 2.510 6.510 -2.391 1.00 97.31 168 ALA A C 1
ATOM 1260 O O . ALA A 1 168 ? 3.528 7.170 -2.565 1.00 97.31 168 ALA A O 1
ATOM 1261 N N . LEU A 1 169 ? 2.444 5.213 -2.685 1.00 97.50 169 LEU A N 1
ATOM 1262 C CA . LEU A 1 169 ? 3.508 4.451 -3.327 1.00 97.50 169 LEU A CA 1
ATOM 1263 C C . LEU A 1 169 ? 2.889 3.699 -4.496 1.00 97.50 169 LEU A C 1
ATOM 1265 O O . LEU A 1 169 ? 1.953 2.929 -4.301 1.00 97.50 169 LEU A O 1
ATOM 1269 N N . THR A 1 170 ? 3.383 3.950 -5.704 1.00 96.81 170 THR A N 1
ATOM 1270 C CA . THR A 1 170 ? 2.814 3.386 -6.937 1.00 96.81 170 THR A CA 1
ATOM 1271 C C . THR A 1 170 ? 3.914 2.969 -7.903 1.00 96.81 170 THR A C 1
ATOM 1273 O O . THR A 1 170 ? 5.045 3.455 -7.832 1.00 96.81 170 THR A O 1
ATOM 1276 N N . GLU A 1 171 ? 3.596 2.040 -8.796 1.00 95.56 171 GLU A N 1
ATOM 1277 C CA . GLU A 1 171 ? 4.479 1.599 -9.866 1.00 95.56 171 GLU A CA 1
ATOM 1278 C C . GLU A 1 171 ? 4.523 2.651 -10.979 1.00 95.56 171 GLU A C 1
ATOM 1280 O O . GLU A 1 171 ? 3.490 3.021 -11.538 1.00 95.56 171 GLU A O 1
ATOM 1285 N N . LYS A 1 172 ? 5.723 3.094 -11.366 1.00 94.44 172 LYS A N 1
ATOM 1286 C CA . LYS A 1 172 ? 5.882 4.063 -12.462 1.00 94.44 172 LYS A CA 1
ATOM 1287 C C . LYS A 1 172 ? 5.405 3.517 -13.798 1.00 94.44 172 LYS A C 1
ATOM 1289 O O . LYS A 1 172 ? 4.722 4.213 -14.539 1.00 94.44 172 LYS A O 1
ATOM 1294 N N . LEU A 1 173 ? 5.751 2.263 -14.085 1.00 90.94 173 LEU A N 1
ATOM 1295 C CA . LEU A 1 173 ? 5.446 1.615 -15.362 1.00 90.94 173 LEU A CA 1
ATOM 1296 C C . LEU A 1 173 ? 3.937 1.436 -15.586 1.00 90.94 173 LEU A C 1
ATOM 1298 O O . LEU A 1 173 ? 3.493 1.404 -16.727 1.00 90.94 173 LEU A O 1
ATOM 1302 N N . ALA A 1 174 ? 3.151 1.367 -14.508 1.00 93.56 174 ALA A N 1
ATOM 1303 C CA . ALA A 1 174 ? 1.699 1.227 -14.577 1.00 93.56 174 ALA A CA 1
ATOM 1304 C C . ALA A 1 174 ? 0.966 2.570 -14.732 1.00 93.56 174 ALA A C 1
ATOM 1306 O O . ALA A 1 174 ? -0.236 2.589 -15.003 1.00 93.56 174 ALA A O 1
ATOM 1307 N N . ARG A 1 175 ? 1.668 3.695 -14.546 1.00 94.06 175 ARG A N 1
ATOM 1308 C CA . ARG A 1 175 ? 1.066 5.027 -14.534 1.00 94.06 175 ARG A CA 1
ATOM 1309 C C . ARG A 1 175 ? 0.399 5.331 -15.874 1.00 94.06 175 ARG A C 1
ATOM 1311 O O . ARG A 1 175 ? 1.035 5.233 -16.921 1.00 94.06 175 ARG A O 1
ATOM 1318 N N . PHE A 1 176 ? -0.874 5.724 -15.824 1.00 94.38 176 PHE A N 1
ATOM 1319 C CA . PHE A 1 176 ? -1.707 6.008 -17.002 1.00 94.38 176 PHE A CA 1
ATOM 1320 C C . PHE A 1 176 ? -1.912 4.833 -17.974 1.00 94.38 176 PHE A C 1
ATOM 1322 O O . PHE A 1 176 ? -2.407 5.040 -19.079 1.00 94.38 176 PHE A O 1
ATOM 1329 N N . GLN A 1 177 ? -1.590 3.599 -17.578 1.00 94.62 177 GLN A N 1
ATOM 1330 C CA . GLN A 1 177 ? -1.809 2.414 -18.417 1.00 94.62 177 GLN A CA 1
ATOM 1331 C C . GLN A 1 177 ? -3.226 1.832 -18.275 1.00 94.62 177 GLN A C 1
ATOM 1333 O O . GLN A 1 177 ? -3.583 0.908 -18.996 1.00 94.62 177 GLN A O 1
ATOM 1338 N N . GLY A 1 178 ? -4.041 2.362 -17.361 1.00 93.94 178 GLY A N 1
ATOM 1339 C CA . GLY A 1 178 ? -5.440 1.985 -17.143 1.00 93.94 178 GLY A CA 1
ATOM 1340 C C . GLY A 1 178 ? -5.819 2.035 -15.664 1.00 93.94 178 GLY A C 1
ATOM 1341 O O . GLY A 1 178 ? -4.970 2.226 -14.793 1.00 93.94 178 GLY A O 1
ATOM 1342 N N . ARG A 1 179 ? -7.108 1.891 -15.369 1.00 94.75 179 ARG A N 1
ATOM 1343 C CA . ARG A 1 179 ? -7.652 1.824 -14.009 1.00 94.75 179 ARG A CA 1
ATOM 1344 C C . ARG A 1 179 ? -7.786 0.383 -13.537 1.00 94.75 179 ARG A C 1
ATOM 1346 O O . ARG A 1 179 ? -7.882 -0.541 -14.339 1.00 94.75 179 ARG A O 1
ATOM 1353 N N . SER A 1 180 ? -7.833 0.194 -12.219 1.00 93.75 180 SER A N 1
ATOM 1354 C CA . SER A 1 180 ? -7.880 -1.134 -11.591 1.00 93.75 180 SER A CA 1
ATOM 1355 C C . SER A 1 180 ? -9.021 -2.015 -12.107 1.00 93.75 180 SER A C 1
ATOM 1357 O O . SER A 1 180 ? -8.825 -3.212 -12.298 1.00 93.75 180 SER A O 1
ATOM 1359 N N . TRP A 1 181 ? -10.190 -1.426 -12.368 1.00 95.56 181 TRP A N 1
ATOM 1360 C CA . TRP A 1 181 ? -11.375 -2.118 -12.881 1.00 95.56 181 TRP A CA 1
ATOM 1361 C C . TRP A 1 181 ? -11.312 -2.447 -14.380 1.00 95.56 181 TRP A C 1
ATOM 1363 O O . TRP A 1 181 ? -12.135 -3.217 -14.865 1.00 95.56 181 TRP A O 1
ATOM 1373 N N . GLU A 1 182 ? -10.358 -1.883 -15.125 1.00 96.94 182 GLU A N 1
ATOM 1374 C CA . GLU A 1 182 ? -10.129 -2.210 -16.540 1.00 96.94 182 GLU A CA 1
ATOM 1375 C C . GLU A 1 182 ? -9.203 -3.423 -16.710 1.00 96.94 182 GLU A C 1
ATOM 1377 O O . GLU A 1 182 ? -9.054 -3.944 -17.814 1.00 96.94 182 GLU A O 1
ATOM 1382 N N . PHE A 1 183 ? -8.549 -3.867 -15.634 1.00 96.75 183 PHE A N 1
ATOM 1383 C CA . PHE A 1 183 ? -7.554 -4.926 -15.698 1.00 96.75 183 PHE A CA 1
ATOM 1384 C C . PHE A 1 183 ? -8.183 -6.308 -15.564 1.00 96.75 183 PHE A C 1
ATOM 1386 O O . PHE A 1 183 ? -8.872 -6.620 -14.591 1.00 96.75 183 PHE A O 1
ATOM 1393 N N . ARG A 1 184 ? -7.847 -7.194 -16.503 1.00 97.81 184 ARG A N 1
ATOM 1394 C CA . ARG A 1 184 ? -8.041 -8.632 -16.329 1.00 97.81 184 ARG A CA 1
ATOM 1395 C C . ARG A 1 184 ? -6.952 -9.156 -15.397 1.00 97.81 184 ARG A C 1
ATOM 1397 O O . ARG A 1 184 ? -5.769 -9.060 -15.719 1.00 97.81 184 ARG A O 1
ATOM 1404 N N . LYS A 1 185 ? -7.357 -9.718 -14.260 1.00 97.25 185 LYS A N 1
ATOM 1405 C CA . LYS A 1 185 ? -6.449 -10.303 -13.266 1.00 97.25 185 LYS A CA 1
ATOM 1406 C C . LYS A 1 185 ? -6.270 -11.795 -13.524 1.00 97.25 185 LYS A C 1
ATOM 1408 O O . LYS A 1 185 ? -7.255 -12.512 -13.692 1.00 97.25 185 LYS A O 1
ATOM 1413 N N . VAL A 1 186 ? -5.024 -12.250 -13.598 1.00 97.44 186 VAL A N 1
ATOM 1414 C CA . VAL A 1 186 ? -4.682 -13.657 -13.845 1.00 97.44 186 VAL A CA 1
ATOM 1415 C C . VAL A 1 186 ? -3.596 -14.089 -12.876 1.00 97.44 186 VAL A C 1
ATOM 1417 O O . VAL A 1 186 ? -2.488 -13.560 -12.916 1.00 97.44 186 VAL A O 1
ATOM 1420 N N . GLU A 1 187 ? -3.896 -15.078 -12.043 1.00 97.50 187 GLU A N 1
ATOM 1421 C CA . GLU A 1 187 ? -2.887 -15.728 -11.212 1.00 97.50 187 GLU A CA 1
ATOM 1422 C C . GLU A 1 187 ? -2.080 -16.739 -12.032 1.00 97.50 187 GLU A C 1
ATOM 1424 O O . GLU A 1 187 ? -2.623 -17.504 -12.831 1.00 97.50 187 GLU A O 1
ATOM 1429 N N . THR A 1 188 ? -0.762 -16.724 -11.864 1.00 96.75 188 THR A N 1
ATOM 1430 C CA . THR A 1 188 ? 0.160 -17.653 -12.518 1.00 96.75 188 THR A CA 1
ATOM 1431 C C . THR A 1 188 ? 1.460 -17.776 -11.722 1.00 96.75 188 THR A C 1
ATOM 1433 O O . THR A 1 188 ? 1.636 -17.168 -10.667 1.00 96.75 188 THR A O 1
ATOM 1436 N N . THR A 1 189 ? 2.398 -18.568 -12.231 1.00 97.19 189 THR A N 1
ATOM 1437 C CA . THR A 1 189 ? 3.713 -18.783 -11.626 1.00 97.19 189 THR A CA 1
ATOM 1438 C C . THR A 1 189 ? 4.790 -17.952 -12.324 1.00 97.19 189 THR A C 1
ATOM 1440 O O . THR A 1 189 ? 4.890 -17.916 -13.549 1.00 97.19 189 THR A O 1
ATOM 1443 N N . CYS A 1 190 ? 5.628 -17.293 -11.527 1.00 97.38 190 CYS A N 1
ATOM 1444 C CA . CYS A 1 190 ? 6.773 -16.515 -11.979 1.00 97.38 190 CYS A CA 1
ATOM 1445 C C . CYS A 1 190 ? 7.843 -17.421 -12.623 1.00 97.38 190 CYS A C 1
ATOM 1447 O O . CYS A 1 190 ? 8.328 -18.339 -11.956 1.00 97.38 190 CYS A O 1
ATOM 1449 N N . PRO A 1 191 ? 8.278 -17.146 -13.870 1.00 96.25 191 PRO A N 1
ATOM 1450 C CA . PRO A 1 191 ? 9.200 -18.017 -14.605 1.00 96.25 191 PRO A CA 1
ATOM 1451 C C . PRO A 1 191 ? 10.693 -17.736 -14.347 1.00 96.25 191 PRO A C 1
ATOM 1453 O O . PRO A 1 191 ? 11.549 -18.376 -14.950 1.00 96.25 191 PRO A O 1
ATOM 1456 N N . TYR A 1 192 ? 11.043 -16.764 -13.497 1.00 96.81 192 TYR A N 1
ATOM 1457 C CA . TYR A 1 192 ? 12.418 -16.249 -13.410 1.00 96.81 192 TYR A CA 1
ATOM 1458 C C . TYR A 1 192 ? 13.443 -17.171 -12.749 1.00 96.81 192 TYR A C 1
ATOM 1460 O O . TYR A 1 192 ? 14.631 -17.091 -13.063 1.00 96.81 192 TYR A O 1
ATOM 1468 N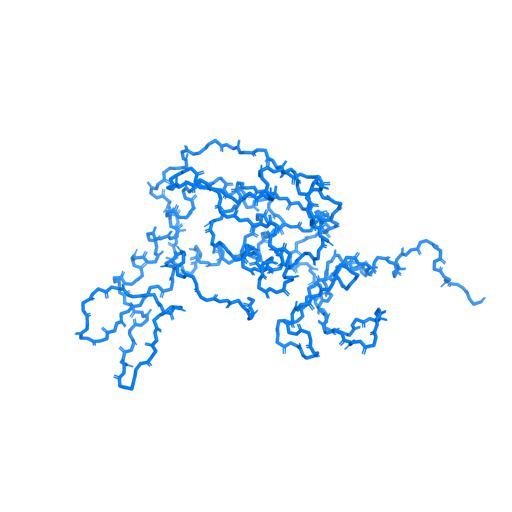 N . CYS A 1 193 ? 13.033 -17.968 -11.768 1.00 96.50 193 CYS A N 1
ATOM 1469 C CA . CYS A 1 193 ? 13.928 -18.850 -11.026 1.00 96.50 193 CYS A CA 1
ATOM 1470 C C . CYS A 1 193 ? 13.157 -20.047 -10.462 1.00 96.50 193 CYS A C 1
ATOM 1472 O O . CYS A 1 193 ? 11.927 -20.062 -10.463 1.00 96.50 193 CYS A O 1
ATOM 1474 N N . GLY A 1 194 ? 13.882 -21.029 -9.920 1.00 96.44 194 GLY A N 1
ATOM 1475 C CA . GLY A 1 194 ? 13.303 -22.268 -9.388 1.00 96.44 194 GLY A CA 1
ATOM 1476 C C . GLY A 1 194 ? 12.412 -22.117 -8.149 1.00 96.44 194 GLY A C 1
ATOM 1477 O O . GLY A 1 194 ? 11.883 -23.115 -7.679 1.00 96.44 194 GLY A O 1
ATOM 1478 N N . VAL A 1 195 ? 12.231 -20.903 -7.614 1.00 96.25 195 VAL A N 1
ATOM 1479 C CA . VAL A 1 195 ? 11.305 -20.662 -6.494 1.00 96.25 195 VAL A CA 1
ATOM 1480 C C . VAL A 1 195 ? 9.852 -20.815 -6.945 1.00 96.25 195 VAL A C 1
ATOM 1482 O O . VAL A 1 195 ? 9.040 -21.309 -6.176 1.00 96.25 195 VAL A O 1
ATOM 1485 N N . GLY A 1 196 ? 9.505 -20.402 -8.169 1.00 96.50 196 GLY A N 1
ATOM 1486 C CA . GLY A 1 196 ? 8.126 -20.502 -8.658 1.00 96.50 196 GLY A CA 1
ATOM 1487 C C . GLY A 1 196 ? 7.124 -19.663 -7.851 1.00 96.50 196 GLY A C 1
ATOM 1488 O O . GLY A 1 196 ? 6.069 -20.157 -7.458 1.00 96.50 196 GLY A O 1
ATOM 1489 N N . CYS A 1 197 ? 7.453 -18.395 -7.577 1.00 97.31 197 CYS A N 1
ATOM 1490 C CA . CYS A 1 197 ? 6.555 -17.471 -6.874 1.00 97.31 197 CYS A CA 1
ATOM 1491 C C . CYS A 1 197 ? 5.190 -17.363 -7.573 1.00 97.31 197 CYS A C 1
ATOM 1493 O O . CYS A 1 197 ? 5.146 -17.191 -8.790 1.00 97.31 197 CYS A O 1
ATOM 1495 N N . GLN A 1 198 ? 4.096 -17.364 -6.815 1.00 97.75 198 GLN A N 1
ATOM 1496 C CA . GLN A 1 198 ? 2.762 -17.065 -7.331 1.00 97.75 198 GLN A CA 1
ATOM 1497 C C . GLN A 1 198 ? 2.593 -15.556 -7.496 1.00 97.75 198 GLN A C 1
ATOM 1499 O O . GLN A 1 198 ? 2.868 -14.767 -6.578 1.00 97.75 198 GLN A O 1
ATOM 1504 N N . ILE A 1 199 ? 2.155 -15.170 -8.688 1.00 97.88 199 ILE A N 1
ATOM 1505 C CA . ILE A 1 199 ? 1.988 -13.790 -9.128 1.00 97.88 199 ILE A CA 1
ATOM 1506 C C . ILE A 1 199 ? 0.587 -13.575 -9.690 1.00 97.88 199 ILE A C 1
ATOM 1508 O O . ILE A 1 199 ? 0.039 -14.446 -10.355 1.00 97.88 199 ILE A O 1
ATOM 1512 N N . GLU A 1 200 ? 0.035 -12.391 -9.459 1.00 97.75 200 GLU A N 1
ATOM 1513 C CA . GLU A 1 200 ? -1.175 -11.894 -10.102 1.00 97.75 200 GLU A CA 1
ATOM 1514 C C . GLU A 1 200 ? -0.774 -10.879 -11.180 1.00 97.75 200 GLU A C 1
ATOM 1516 O O . GLU A 1 200 ? -0.269 -9.788 -10.891 1.00 97.75 200 GLU A O 1
ATOM 1521 N N . LEU A 1 201 ? -1.004 -11.237 -12.440 1.00 97.62 201 LEU A N 1
ATOM 1522 C CA . LEU A 1 201 ? -0.845 -10.347 -13.582 1.00 97.62 201 LEU A CA 1
ATOM 1523 C C . LEU A 1 201 ? -2.079 -9.459 -13.706 1.00 97.62 201 LEU A C 1
ATOM 1525 O O . LEU A 1 201 ? -3.195 -9.962 -13.810 1.00 97.62 201 LEU A O 1
ATOM 1529 N N . ASN A 1 202 ? -1.876 -8.145 -13.760 1.00 97.50 202 ASN A N 1
ATOM 1530 C CA . ASN A 1 202 ? -2.915 -7.178 -14.099 1.00 97.50 202 ASN A CA 1
ATOM 1531 C C . ASN A 1 202 ? -2.726 -6.788 -15.573 1.00 97.50 202 ASN A C 1
ATOM 1533 O O . ASN A 1 202 ? -1.724 -6.160 -15.927 1.00 97.50 202 ASN A O 1
ATOM 1537 N N . ILE A 1 203 ? -3.649 -7.223 -16.435 1.00 97.50 203 ILE A N 1
ATOM 1538 C CA . ILE A 1 203 ? -3.506 -7.201 -17.899 1.00 97.50 203 ILE A CA 1
ATOM 1539 C C . ILE A 1 203 ? -4.531 -6.249 -18.524 1.00 97.50 203 ILE A C 1
ATOM 1541 O O . ILE A 1 203 ? -5.714 -6.317 -18.190 1.00 97.50 203 ILE A O 1
ATOM 1545 N N . LYS A 1 204 ? -4.096 -5.426 -19.484 1.00 96.94 204 LYS A N 1
ATOM 1546 C CA . LYS A 1 204 ? -4.961 -4.603 -20.344 1.00 96.94 204 LYS A CA 1
ATOM 1547 C C . LYS A 1 204 ? -4.445 -4.628 -21.777 1.00 96.94 204 LYS A C 1
ATOM 1549 O O . LYS A 1 204 ? -3.238 -4.554 -21.976 1.00 96.94 204 LYS A O 1
ATOM 1554 N N . ASP A 1 205 ? -5.347 -4.736 -22.753 1.00 95.19 205 ASP A N 1
ATOM 1555 C CA . ASP A 1 205 ? -5.009 -4.754 -24.186 1.00 95.19 205 ASP A CA 1
ATOM 1556 C C . ASP A 1 205 ? -3.902 -5.778 -24.519 1.00 95.19 205 ASP A C 1
ATOM 1558 O O . ASP A 1 205 ? -2.927 -5.475 -25.201 1.00 95.19 205 ASP A O 1
ATOM 1562 N N . ASP A 1 206 ? -4.018 -6.979 -23.935 1.00 92.94 206 ASP A N 1
ATOM 1563 C CA . ASP A 1 206 ? -3.037 -8.078 -23.989 1.00 92.94 206 ASP A CA 1
ATOM 1564 C C . ASP A 1 206 ? -1.616 -7.739 -23.501 1.00 92.94 206 ASP A C 1
ATOM 1566 O O . ASP A 1 206 ? -0.680 -8.522 -23.672 1.00 92.94 206 ASP A O 1
ATOM 1570 N N . ARG A 1 207 ? -1.447 -6.617 -22.797 1.00 94.62 207 ARG A N 1
ATOM 1571 C CA . ARG A 1 207 ? -0.192 -6.208 -22.163 1.00 94.62 207 ARG A CA 1
ATOM 1572 C C . ARG A 1 207 ? -0.254 -6.377 -20.653 1.00 94.62 207 ARG A C 1
ATOM 1574 O O . ARG A 1 207 ? -1.257 -6.075 -20.009 1.00 94.62 207 ARG A O 1
ATOM 1581 N N . ILE A 1 208 ? 0.851 -6.845 -20.075 1.00 96.62 208 ILE A N 1
ATOM 1582 C CA . ILE A 1 208 ? 1.021 -6.895 -18.619 1.00 96.62 208 ILE A CA 1
ATOM 1583 C C . ILE A 1 208 ? 1.304 -5.464 -18.159 1.00 96.62 208 ILE A C 1
ATOM 1585 O O . ILE A 1 208 ? 2.327 -4.896 -18.535 1.00 96.62 208 ILE A O 1
ATOM 1589 N N . VAL A 1 209 ? 0.395 -4.883 -17.376 1.00 96.00 209 VAL A N 1
ATOM 1590 C CA . VAL A 1 209 ? 0.500 -3.499 -16.888 1.00 96.00 209 VAL A CA 1
ATOM 1591 C C . VAL A 1 209 ? 1.250 -3.441 -15.560 1.00 96.00 209 VAL A C 1
ATOM 1593 O O . VAL A 1 209 ? 2.130 -2.605 -15.370 1.00 96.00 209 VAL A O 1
ATOM 1596 N N . LYS A 1 210 ? 0.905 -4.334 -14.629 1.00 95.56 210 LYS A N 1
ATOM 1597 C CA . LYS A 1 210 ? 1.570 -4.463 -13.327 1.00 95.56 210 LYS A CA 1
ATOM 1598 C C . LYS A 1 210 ? 1.423 -5.870 -12.767 1.00 95.56 210 LYS A C 1
ATOM 1600 O O . LYS A 1 210 ? 0.560 -6.636 -13.205 1.00 95.56 210 LYS A O 1
ATOM 1605 N N . VAL A 1 211 ? 2.270 -6.200 -11.797 1.00 97.25 211 VAL A N 1
ATOM 1606 C CA . VAL A 1 211 ? 2.328 -7.532 -11.193 1.00 97.25 211 VAL A CA 1
ATOM 1607 C C . VAL A 1 211 ? 2.342 -7.416 -9.676 1.00 97.25 211 VAL A C 1
ATOM 1609 O O . VAL A 1 211 ? 3.181 -6.721 -9.096 1.00 97.25 211 VAL A O 1
ATOM 1612 N N . TYR A 1 212 ? 1.434 -8.139 -9.030 1.00 96.38 212 TYR A N 1
ATOM 1613 C CA . TYR A 1 212 ? 1.427 -8.323 -7.583 1.00 96.38 212 TYR A CA 1
ATOM 1614 C C . TYR A 1 212 ? 1.807 -9.750 -7.219 1.00 96.38 212 TYR A C 1
ATOM 1616 O O . TYR A 1 212 ? 1.681 -10.668 -8.024 1.00 96.38 212 TYR A O 1
ATOM 1624 N N . GLY A 1 213 ? 2.319 -9.946 -6.006 1.00 96.56 213 GLY A N 1
ATOM 1625 C CA . GLY A 1 213 ? 2.432 -11.290 -5.458 1.00 96.56 213 GLY A CA 1
ATOM 1626 C C . GLY A 1 213 ? 1.092 -11.699 -4.867 1.00 96.56 213 GLY A C 1
ATOM 1627 O O . GLY A 1 213 ? 0.432 -10.882 -4.229 1.00 96.56 213 GLY A O 1
ATOM 1628 N N . VAL A 1 214 ? 0.718 -12.965 -5.021 1.00 95.81 214 VAL A N 1
ATOM 1629 C CA . VAL A 1 214 ? -0.507 -13.502 -4.412 1.00 95.81 214 VAL A CA 1
ATOM 1630 C C . VAL A 1 214 ? -0.294 -13.634 -2.898 1.00 95.81 214 VAL A C 1
ATOM 1632 O O . VAL A 1 214 ? 0.475 -14.494 -2.472 1.00 95.81 214 VAL A O 1
ATOM 1635 N N . ASP A 1 215 ? -0.937 -12.783 -2.086 1.00 87.62 215 ASP A N 1
ATOM 1636 C CA . ASP A 1 215 ? -0.694 -12.612 -0.632 1.00 87.62 215 ASP A CA 1
ATOM 1637 C C . ASP A 1 215 ? -0.645 -13.931 0.171 1.00 87.62 215 ASP A C 1
ATOM 1639 O O . ASP A 1 215 ? 0.205 -14.099 1.041 1.00 87.62 215 ASP A O 1
ATOM 1643 N N . ASN A 1 216 ? -1.509 -14.903 -0.132 1.00 85.50 216 ASN A N 1
ATOM 1644 C CA . ASN A 1 216 ? -1.520 -16.216 0.536 1.00 85.50 216 ASN A CA 1
ATOM 1645 C C . ASN A 1 216 ? -1.050 -17.367 -0.375 1.00 85.50 216 ASN A C 1
ATOM 1647 O O . ASN A 1 216 ? -1.232 -18.537 -0.044 1.00 85.50 216 ASN A O 1
ATOM 1651 N N . GLY A 1 217 ? -0.439 -17.049 -1.520 1.00 86.94 217 GLY A N 1
ATOM 1652 C CA . GLY A 1 217 ? 0.070 -18.030 -2.476 1.00 86.94 217 GLY A CA 1
ATOM 1653 C C . GLY A 1 217 ? 1.390 -18.655 -2.019 1.00 86.94 217 GLY A C 1
ATOM 1654 O O . GLY A 1 217 ? 2.322 -17.954 -1.629 1.00 86.94 217 GLY A O 1
ATOM 1655 N N . SER A 1 218 ? 1.496 -19.982 -2.076 1.00 89.25 218 SER A N 1
ATOM 1656 C CA . SER A 1 218 ? 2.753 -20.700 -1.818 1.00 89.25 218 SER A CA 1
ATOM 1657 C C . SER A 1 218 ? 3.633 -20.710 -3.075 1.00 89.25 218 SER A C 1
ATOM 1659 O O . SER A 1 218 ? 3.094 -20.978 -4.146 1.00 89.25 218 SER A O 1
ATOM 1661 N N . PRO A 1 219 ? 4.958 -20.474 -2.992 1.00 93.50 219 PRO A N 1
ATOM 1662 C CA . PRO A 1 219 ? 5.765 -20.450 -1.765 1.00 93.50 219 PRO A CA 1
ATOM 1663 C C . PRO A 1 219 ? 6.047 -19.055 -1.195 1.00 93.50 219 PRO A C 1
ATOM 1665 O O . PRO A 1 219 ? 6.608 -18.942 -0.109 1.00 93.50 219 PRO A O 1
ATOM 1668 N N . ASN A 1 220 ? 5.694 -17.991 -1.913 1.00 93.81 220 ASN A N 1
ATOM 1669 C CA . ASN A 1 220 ? 6.205 -16.646 -1.657 1.00 93.81 220 ASN A CA 1
ATOM 1670 C C . ASN A 1 220 ? 5.318 -15.760 -0.772 1.00 93.81 220 ASN A C 1
ATOM 1672 O O . ASN A 1 220 ? 5.777 -14.696 -0.372 1.00 93.81 220 ASN A O 1
ATOM 1676 N N . ARG A 1 221 ? 4.076 -16.161 -0.474 1.00 92.69 221 ARG A N 1
ATOM 1677 C CA . ARG A 1 221 ? 3.133 -15.447 0.412 1.00 92.69 221 ARG A CA 1
ATOM 1678 C C . ARG A 1 221 ? 3.011 -13.955 0.072 1.00 92.69 221 ARG A C 1
ATOM 1680 O O . ARG A 1 221 ? 3.155 -13.084 0.921 1.00 92.69 221 ARG A O 1
ATOM 1687 N N . GLY A 1 222 ? 2.836 -13.652 -1.211 1.00 92.94 222 GLY A N 1
ATOM 1688 C CA . GLY A 1 222 ? 2.693 -12.281 -1.708 1.00 92.94 222 GLY A CA 1
ATOM 1689 C C . GLY A 1 222 ? 3.995 -11.535 -1.960 1.00 92.94 222 GLY A C 1
ATOM 1690 O O . GLY A 1 222 ? 3.982 -10.459 -2.560 1.00 92.94 222 GLY A O 1
ATOM 1691 N N . HIS A 1 223 ? 5.134 -12.079 -1.543 1.00 93.19 223 HIS A N 1
ATOM 1692 C CA . HIS A 1 223 ? 6.416 -11.400 -1.666 1.00 93.19 223 HIS A CA 1
ATOM 1693 C C . HIS A 1 223 ? 7.039 -11.663 -3.033 1.00 93.19 223 HIS A C 1
ATOM 1695 O O . HIS A 1 223 ? 7.015 -12.780 -3.544 1.00 93.19 223 HIS A O 1
ATOM 1701 N N . LEU A 1 224 ? 7.606 -10.629 -3.648 1.00 95.38 224 LEU A N 1
ATOM 1702 C CA . LEU A 1 224 ? 8.275 -10.733 -4.941 1.00 95.38 224 LEU A CA 1
ATOM 1703 C C . LEU A 1 224 ? 9.591 -9.973 -4.901 1.00 95.38 224 LEU A C 1
ATOM 1705 O O . LEU A 1 224 ? 9.685 -8.913 -4.282 1.00 95.38 224 LEU A O 1
ATOM 1709 N N . CYS A 1 225 ? 10.585 -10.502 -5.609 1.00 95.12 225 CYS A N 1
ATOM 1710 C CA . CYS A 1 225 ? 11.780 -9.746 -5.949 1.00 95.12 225 CYS A CA 1
ATOM 1711 C C . CYS A 1 225 ? 11.477 -8.739 -7.072 1.00 95.12 225 CYS A C 1
ATOM 1713 O O . CYS A 1 225 ? 10.445 -8.824 -7.744 1.00 95.12 225 CYS A O 1
ATOM 1715 N N . VAL A 1 226 ? 12.424 -7.833 -7.328 1.00 95.12 226 VAL A N 1
ATOM 1716 C CA . VAL A 1 226 ? 12.334 -6.836 -8.408 1.00 95.12 226 VAL A CA 1
ATOM 1717 C C . VAL A 1 226 ? 12.005 -7.466 -9.772 1.00 95.12 226 VAL A C 1
ATOM 1719 O O . VAL A 1 226 ? 11.161 -6.945 -10.492 1.00 95.12 226 VAL A O 1
ATOM 1722 N N . LYS A 1 227 ? 12.576 -8.639 -10.097 1.00 95.44 227 LYS A N 1
ATOM 1723 C CA . LYS A 1 227 ? 12.326 -9.338 -11.374 1.00 95.44 227 LYS A CA 1
ATOM 1724 C C . LYS A 1 227 ? 10.879 -9.809 -11.498 1.00 95.44 227 LYS A C 1
ATOM 1726 O O . LYS A 1 227 ? 10.230 -9.546 -12.501 1.00 95.44 227 LYS A O 1
ATOM 1731 N N . GLY A 1 228 ? 10.359 -10.467 -10.461 1.00 96.06 228 GLY A N 1
ATOM 1732 C CA . GLY A 1 228 ? 8.982 -10.964 -10.460 1.00 96.06 228 GLY A CA 1
ATOM 1733 C C . GLY A 1 228 ? 7.940 -9.845 -10.489 1.00 96.06 228 GLY A C 1
ATOM 1734 O O . GLY A 1 228 ? 6.847 -10.059 -10.999 1.00 96.06 228 GLY A O 1
ATOM 1735 N N . ARG A 1 229 ? 8.277 -8.660 -9.964 1.00 96.00 229 ARG A N 1
ATOM 1736 C CA . ARG A 1 229 ? 7.360 -7.517 -9.892 1.00 96.00 229 ARG A CA 1
ATOM 1737 C C . ARG A 1 229 ? 7.409 -6.605 -11.118 1.00 96.00 229 ARG A C 1
ATOM 1739 O O . ARG A 1 229 ? 6.366 -6.150 -11.572 1.00 96.00 229 ARG A O 1
ATOM 1746 N N . PHE A 1 230 ? 8.604 -6.329 -11.635 1.00 95.88 230 PHE A N 1
ATOM 1747 C CA . PHE A 1 230 ? 8.817 -5.308 -12.666 1.00 95.88 230 PHE A CA 1
ATOM 1748 C C . PHE A 1 230 ? 9.464 -5.836 -13.949 1.00 95.88 230 PHE A C 1
ATOM 1750 O O . PHE A 1 230 ? 9.549 -5.093 -14.915 1.00 95.88 230 PHE A O 1
ATOM 1757 N N . GLY A 1 231 ? 9.927 -7.089 -13.981 1.00 94.56 231 GLY A N 1
ATOM 1758 C CA . GLY A 1 231 ? 10.731 -7.604 -15.094 1.00 94.56 231 GLY A CA 1
ATOM 1759 C C . GLY A 1 231 ? 9.948 -8.259 -16.233 1.00 94.56 231 GLY A C 1
ATOM 1760 O O . GLY A 1 231 ? 10.534 -8.603 -17.247 1.00 94.56 231 GLY A O 1
ATOM 1761 N N . LEU A 1 232 ? 8.637 -8.476 -16.115 1.00 94.31 232 LEU A N 1
ATOM 1762 C CA . LEU A 1 232 ? 7.879 -9.256 -17.111 1.00 94.31 232 LEU A CA 1
ATOM 1763 C C . LEU A 1 232 ? 7.602 -8.513 -18.439 1.00 94.31 232 LEU A C 1
ATOM 1765 O O . LEU A 1 232 ? 6.850 -9.004 -19.282 1.00 94.31 232 LEU A O 1
ATOM 1769 N N . ASP A 1 233 ? 8.214 -7.351 -18.656 1.00 90.00 233 ASP A N 1
ATOM 1770 C CA . ASP A 1 233 ?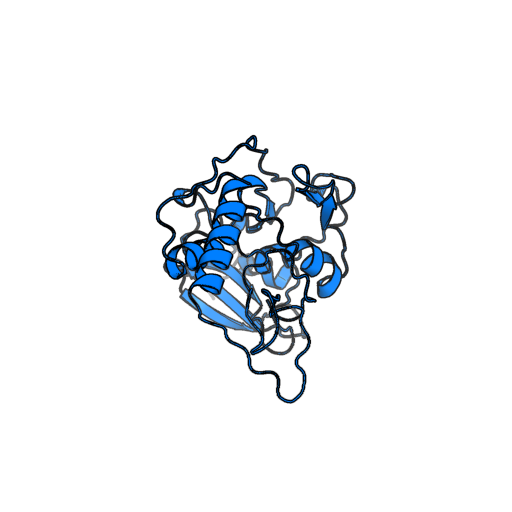 8.094 -6.545 -19.871 1.00 90.00 233 ASP A CA 1
ATOM 1771 C C . ASP A 1 233 ? 8.754 -7.200 -21.096 1.00 90.00 233 ASP A C 1
ATOM 1773 O O . ASP A 1 233 ? 8.299 -6.976 -22.220 1.00 90.00 233 ASP A O 1
ATOM 1777 N N . TYR A 1 234 ? 9.727 -8.103 -20.897 1.00 92.44 234 TYR A N 1
ATOM 1778 C CA . TYR A 1 234 ? 10.343 -8.879 -21.986 1.00 92.44 234 TYR A CA 1
ATOM 1779 C C . TYR A 1 234 ? 9.322 -9.668 -22.822 1.00 92.44 234 TYR A C 1
ATOM 1781 O O . TYR A 1 234 ? 9.580 -10.007 -23.982 1.00 92.44 234 TYR A O 1
ATOM 1789 N N . VAL A 1 235 ? 8.141 -9.968 -22.260 1.00 93.25 235 VAL A N 1
ATOM 1790 C CA . VAL A 1 235 ? 7.057 -10.648 -22.980 1.00 93.25 235 VAL A CA 1
ATOM 1791 C C . VAL A 1 235 ? 6.601 -9.831 -24.198 1.00 93.25 235 VAL A C 1
ATOM 1793 O O . VAL A 1 235 ? 6.155 -10.404 -25.189 1.00 93.25 235 VAL A O 1
ATOM 1796 N N . HIS A 1 236 ? 6.805 -8.515 -24.157 1.00 91.06 236 HIS A N 1
ATOM 1797 C CA . HIS A 1 236 ? 6.421 -7.548 -25.182 1.00 91.06 236 HIS A CA 1
ATOM 1798 C C . HIS A 1 236 ? 7.623 -6.880 -25.860 1.00 91.06 236 HIS A C 1
ATOM 1800 O O . HIS A 1 236 ? 7.457 -5.843 -26.504 1.00 91.06 236 HIS A O 1
ATOM 1806 N N . HIS A 1 237 ? 8.830 -7.432 -25.696 1.00 93.88 237 HIS A N 1
ATOM 1807 C CA . HIS A 1 237 ? 10.043 -6.862 -26.282 1.00 93.88 237 HIS A CA 1
ATOM 1808 C C . HIS A 1 237 ? 10.028 -6.958 -27.813 1.00 93.88 237 HIS A C 1
ATOM 1810 O O . HIS A 1 237 ? 9.575 -7.956 -28.374 1.00 93.88 237 HIS A O 1
ATOM 1816 N N . GLN A 1 238 ? 10.575 -5.945 -28.492 1.00 94.31 238 GLN A N 1
ATOM 1817 C CA . GLN A 1 238 ? 10.594 -5.878 -29.960 1.00 94.31 238 GLN A CA 1
ATOM 1818 C C . GLN A 1 238 ? 11.408 -7.011 -30.605 1.00 94.31 238 GLN A C 1
ATOM 1820 O O . GLN A 1 238 ? 11.125 -7.407 -31.728 1.00 94.31 238 GLN A O 1
ATOM 1825 N N . GLU A 1 239 ? 12.379 -7.570 -29.880 1.00 95.81 239 GLU A N 1
ATOM 1826 C CA . GLU A 1 239 ? 13.222 -8.683 -30.349 1.00 95.81 239 GLU A CA 1
ATOM 1827 C C . GLU A 1 239 ? 12.583 -10.071 -30.162 1.00 95.81 239 GLU A C 1
ATOM 1829 O O . GLU A 1 239 ? 13.224 -11.094 -30.405 1.00 95.81 239 GLU A O 1
ATOM 1834 N N . ARG A 1 240 ? 11.328 -10.156 -29.700 1.00 94.56 240 ARG A N 1
ATOM 1835 C CA . ARG A 1 240 ? 10.635 -11.444 -29.605 1.00 94.56 240 ARG A CA 1
ATOM 1836 C C . ARG A 1 240 ? 10.450 -12.040 -30.999 1.00 94.56 240 ARG A C 1
ATOM 1838 O O . ARG A 1 240 ? 9.945 -11.386 -31.903 1.00 94.56 240 ARG A O 1
ATOM 1845 N N . LEU A 1 241 ? 10.810 -13.314 -31.146 1.00 94.38 241 LEU A N 1
ATOM 1846 C CA . LEU A 1 241 ? 10.551 -14.070 -32.369 1.00 94.38 241 LEU A CA 1
ATOM 1847 C C . LEU A 1 241 ? 9.036 -14.191 -32.586 1.00 94.38 241 LEU A C 1
ATOM 1849 O O . LEU A 1 241 ? 8.330 -14.762 -31.752 1.00 94.38 241 LEU A O 1
ATOM 1853 N N . THR A 1 242 ? 8.545 -13.636 -33.693 1.00 93.00 242 THR A N 1
ATOM 1854 C CA . THR A 1 242 ? 7.126 -13.651 -34.095 1.00 93.00 242 THR A CA 1
ATOM 1855 C C . THR A 1 242 ? 6.853 -14.555 -35.295 1.00 93.00 242 THR A C 1
ATOM 1857 O O . THR A 1 242 ? 5.694 -14.788 -35.633 1.00 93.00 242 THR A O 1
ATOM 1860 N N . THR A 1 243 ? 7.905 -15.081 -35.928 1.00 92.44 243 THR A N 1
ATOM 1861 C CA . THR A 1 243 ? 7.827 -16.010 -37.061 1.00 92.44 243 THR A CA 1
ATOM 1862 C C . THR A 1 243 ? 8.791 -17.188 -36.839 1.00 92.44 243 THR A C 1
ATOM 1864 O O . THR A 1 243 ? 9.833 -16.964 -36.216 1.00 92.44 243 THR A O 1
ATOM 1867 N N . PRO A 1 244 ? 8.425 -18.423 -37.247 1.00 89.56 244 PRO A N 1
ATOM 1868 C CA . PRO A 1 244 ? 9.266 -19.620 -37.110 1.00 89.56 244 PRO A CA 1
ATOM 1869 C C . PRO A 1 244 ? 10.540 -19.612 -37.957 1.00 89.56 244 PRO A C 1
ATOM 1871 O O . PRO A 1 244 ? 10.504 -19.047 -39.074 1.00 89.56 244 PRO A O 1
#